Protein AF-A0AA36G119-F1 (afdb_monomer_lite)

Organism: NCBI:txid96644

Structure (mmCIF, N/CA/C/O backbone):
data_AF-A0AA36G119-F1
#
_entry.id   AF-A0AA36G119-F1
#
loop_
_atom_site.group_PDB
_atom_site.id
_atom_site.type_symbol
_atom_site.label_atom_id
_atom_site.label_alt_id
_atom_site.label_comp_id
_atom_site.label_asym_id
_atom_site.label_entity_id
_atom_site.label_seq_id
_atom_site.pdbx_PDB_ins_code
_atom_site.Cartn_x
_atom_site.Cartn_y
_atom_site.Cartn_z
_atom_site.occupancy
_atom_site.B_iso_or_equiv
_atom_site.auth_seq_id
_atom_site.auth_comp_id
_atom_site.auth_asym_id
_atom_site.auth_atom_id
_atom_site.pdbx_PDB_model_num
ATOM 1 N N . MET A 1 1 ? -17.074 -8.252 20.685 1.00 39.31 1 MET A N 1
ATOM 2 C CA . MET A 1 1 ? -18.291 -8.279 19.845 1.00 39.31 1 MET A CA 1
ATOM 3 C C . MET A 1 1 ? -18.016 -9.264 18.729 1.00 39.31 1 MET A C 1
ATOM 5 O O . MET A 1 1 ? -17.099 -9.023 17.955 1.00 39.31 1 MET A O 1
ATOM 9 N N . GLY A 1 2 ? -18.671 -10.425 18.775 1.00 39.69 2 GLY A N 1
ATOM 10 C CA . GLY A 1 2 ? -18.444 -11.517 17.830 1.00 39.69 2 GLY A CA 1
ATOM 11 C C . GLY A 1 2 ? -18.871 -11.128 16.420 1.00 39.69 2 GLY A C 1
ATOM 12 O O . GLY A 1 2 ? -19.727 -10.266 16.248 1.00 39.69 2 GLY A O 1
ATOM 13 N N . ILE A 1 3 ? -18.246 -11.750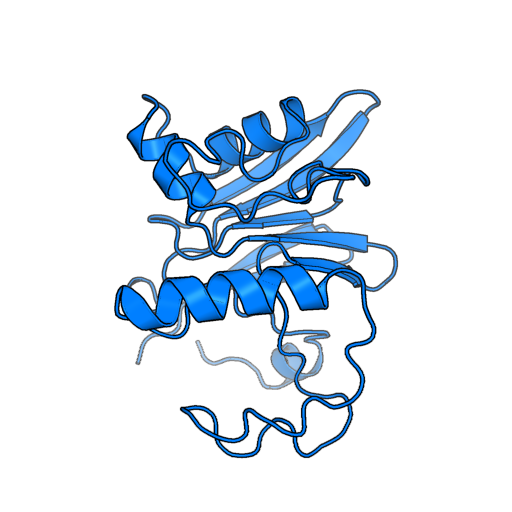 15.427 1.00 43.50 3 ILE A N 1
ATOM 14 C CA . ILE A 1 3 ? -18.667 -11.631 14.036 1.00 43.50 3 ILE A CA 1
ATOM 15 C C . ILE A 1 3 ? -20.086 -12.205 13.953 1.00 43.50 3 ILE A C 1
ATOM 17 O O . ILE A 1 3 ? -20.275 -13.389 14.240 1.00 43.50 3 ILE A O 1
ATOM 21 N N . GLU A 1 4 ? -21.088 -11.391 13.620 1.00 44.50 4 GLU A N 1
ATOM 22 C CA . GLU A 1 4 ? -22.392 -11.942 13.255 1.00 44.50 4 GLU A CA 1
ATOM 23 C C . GLU A 1 4 ? -22.207 -12.762 11.974 1.00 44.50 4 GLU A C 1
ATOM 25 O O . GLU A 1 4 ? -21.515 -12.348 11.043 1.00 44.50 4 GLU A O 1
ATOM 30 N N . ALA A 1 5 ? -22.791 -13.960 11.937 1.00 50.38 5 ALA A N 1
ATOM 31 C CA . ALA A 1 5 ? -22.627 -14.897 10.826 1.00 50.38 5 ALA A CA 1
ATOM 32 C C . ALA A 1 5 ? -23.049 -14.302 9.462 1.00 50.38 5 ALA A C 1
ATOM 34 O O . ALA A 1 5 ? -22.587 -14.772 8.421 1.00 50.38 5 ALA A O 1
ATOM 35 N N . ASP A 1 6 ? -23.874 -13.248 9.466 1.00 48.25 6 ASP A N 1
ATOM 36 C CA . ASP A 1 6 ? -24.351 -12.564 8.261 1.00 48.25 6 ASP A CA 1
ATOM 37 C C . ASP A 1 6 ? -23.239 -11.768 7.549 1.00 48.25 6 ASP A C 1
ATOM 39 O O . ASP A 1 6 ? -23.174 -11.789 6.319 1.00 48.25 6 ASP A O 1
ATOM 43 N N . ASP A 1 7 ? -22.298 -11.160 8.284 1.00 51.12 7 ASP A N 1
ATOM 44 C CA . ASP A 1 7 ? -21.198 -10.374 7.696 1.00 51.12 7 ASP A CA 1
ATOM 45 C C . ASP A 1 7 ? -20.171 -11.265 6.983 1.00 51.12 7 ASP A C 1
ATOM 47 O O . ASP A 1 7 ? -19.684 -10.929 5.901 1.00 51.12 7 ASP A O 1
ATOM 51 N N . VAL A 1 8 ? -19.875 -12.446 7.544 1.00 51.16 8 VAL A N 1
ATOM 52 C CA . VAL A 1 8 ? -18.951 -13.421 6.930 1.00 51.16 8 VAL A CA 1
ATOM 53 C C . VAL A 1 8 ? -19.519 -13.963 5.619 1.00 51.16 8 VAL A C 1
ATOM 55 O O . VAL A 1 8 ? -18.769 -14.191 4.671 1.00 51.16 8 VAL A O 1
ATOM 58 N N . SER A 1 9 ? -20.845 -14.117 5.538 1.00 48.53 9 SER A N 1
ATOM 59 C CA . SER A 1 9 ? -21.528 -14.654 4.355 1.00 48.53 9 SER A CA 1
ATOM 60 C C . SER A 1 9 ? -21.420 -13.756 3.112 1.00 48.53 9 SER A C 1
ATOM 62 O O . SER A 1 9 ? -21.625 -14.228 1.994 1.00 48.53 9 SER A O 1
ATOM 64 N N . ARG A 1 10 ? -21.058 -12.475 3.287 1.00 61.38 10 ARG A N 1
ATOM 65 C CA . ARG A 1 10 ? -20.951 -11.470 2.211 1.00 61.38 10 ARG A CA 1
ATOM 66 C C . ARG A 1 10 ? -19.511 -11.153 1.799 1.00 61.38 10 ARG A C 1
ATOM 68 O O . ARG A 1 10 ? -19.302 -10.319 0.916 1.00 61.38 10 ARG A O 1
ATOM 75 N N . ILE A 1 11 ? -18.511 -11.796 2.408 1.00 62.06 11 ILE A N 1
ATOM 76 C CA . ILE A 1 11 ? -17.104 -11.586 2.046 1.00 62.06 11 ILE A CA 1
ATOM 77 C C . ILE A 1 11 ? -16.828 -12.258 0.698 1.00 62.06 11 ILE A C 1
ATOM 79 O O . ILE A 1 11 ? -16.770 -13.479 0.589 1.00 62.06 11 ILE A O 1
ATOM 83 N N . ALA A 1 12 ? -16.614 -11.443 -0.337 1.00 63.38 12 ALA A N 1
ATOM 84 C CA . ALA A 1 12 ? -16.368 -11.932 -1.693 1.00 63.38 12 ALA A CA 1
ATOM 85 C C . ALA A 1 12 ? -14.980 -12.579 -1.871 1.00 63.38 12 ALA A C 1
ATOM 87 O O . ALA A 1 12 ? -14.811 -13.460 -2.715 1.00 63.38 12 ALA A O 1
ATOM 88 N N . ARG A 1 13 ? -13.965 -12.122 -1.121 1.00 72.75 13 ARG A N 1
ATOM 89 C CA . ARG A 1 13 ? -12.586 -12.627 -1.204 1.00 72.75 13 ARG A CA 1
ATOM 90 C C . ARG A 1 13 ? -11.786 -12.242 0.040 1.00 72.75 13 ARG A C 1
ATOM 92 O O . ARG A 1 13 ? -11.889 -11.113 0.508 1.00 72.75 13 ARG A O 1
ATOM 99 N N . VAL A 1 14 ? -10.950 -13.160 0.526 1.00 71.25 14 VAL A N 1
ATOM 100 C CA . VAL A 1 14 ? -9.961 -12.898 1.584 1.00 71.25 14 VAL A CA 1
ATOM 101 C C . VAL A 1 14 ? -8.582 -12.790 0.944 1.00 71.25 14 VAL A C 1
ATOM 103 O O . VAL A 1 14 ? -8.192 -13.663 0.170 1.00 71.25 14 VAL A O 1
ATOM 106 N N . LEU A 1 15 ? -7.849 -11.723 1.261 1.00 72.69 15 LEU A N 1
ATOM 107 C CA . LEU A 1 15 ? -6.490 -11.498 0.776 1.00 72.69 15 LEU A CA 1
ATOM 108 C C . LEU A 1 15 ? -5.527 -11.495 1.964 1.00 72.69 15 LEU A C 1
ATOM 110 O O . LEU A 1 15 ? -5.653 -10.677 2.873 1.00 72.69 15 LEU A O 1
ATOM 114 N N . ILE A 1 16 ? -4.569 -12.420 1.952 1.00 67.69 16 ILE A N 1
ATOM 115 C CA . ILE A 1 16 ? -3.520 -12.512 2.969 1.00 67.69 16 ILE A CA 1
ATOM 116 C C . ILE A 1 16 ? -2.271 -11.842 2.396 1.00 67.69 16 ILE A C 1
ATOM 118 O O . ILE A 1 16 ? -1.527 -12.445 1.629 1.00 67.69 16 ILE A O 1
ATOM 122 N N . ALA A 1 17 ? -2.074 -10.567 2.733 1.00 65.56 17 ALA A N 1
ATOM 123 C CA . ALA A 1 17 ? -0.910 -9.794 2.309 1.00 65.56 17 ALA A CA 1
ATOM 124 C C . ALA A 1 17 ? 0.192 -9.881 3.373 1.00 65.56 17 ALA A C 1
ATOM 126 O O . ALA A 1 17 ? 0.121 -9.223 4.414 1.00 65.56 17 ALA A O 1
ATOM 127 N N . GLY A 1 18 ? 1.210 -10.702 3.121 1.00 60.03 18 GLY A N 1
ATOM 128 C CA . GLY A 1 18 ? 2.373 -10.825 3.994 1.00 60.03 18 GLY A CA 1
ATOM 129 C C . GLY A 1 18 ? 3.174 -12.096 3.740 1.00 60.03 18 GLY A C 1
ATOM 130 O O . GLY A 1 18 ? 2.687 -13.066 3.164 1.00 60.03 18 GLY A O 1
ATOM 131 N N . GLU A 1 19 ? 4.420 -12.100 4.197 1.00 60.22 19 GLU A N 1
ATOM 132 C CA . GLU A 1 19 ? 5.251 -13.301 4.164 1.00 60.22 19 GLU A CA 1
ATOM 133 C C . GLU A 1 19 ? 4.708 -14.351 5.141 1.00 60.22 19 GLU A C 1
ATOM 135 O O . GLU A 1 19 ? 4.657 -14.126 6.351 1.00 60.22 19 GLU A O 1
ATOM 140 N N . SER A 1 20 ? 4.287 -15.501 4.607 1.00 47.38 20 SER A N 1
ATOM 141 C CA . SER A 1 20 ? 3.780 -16.627 5.409 1.00 47.38 20 SER A CA 1
ATOM 142 C C . SER A 1 20 ? 4.891 -17.549 5.924 1.00 47.38 20 SER A C 1
ATOM 144 O O . SER A 1 20 ? 4.645 -18.387 6.787 1.00 47.38 20 SER A O 1
ATOM 146 N N . ILE A 1 21 ? 6.119 -17.402 5.420 1.00 47.88 21 ILE A N 1
ATOM 147 C CA . ILE A 1 21 ? 7.267 -18.236 5.780 1.00 47.88 21 ILE A CA 1
ATOM 148 C C . ILE A 1 21 ? 8.418 -17.301 6.162 1.00 47.88 21 ILE A C 1
ATOM 150 O O . ILE A 1 21 ? 8.717 -16.361 5.435 1.00 47.88 21 ILE A O 1
ATOM 154 N N . ASN A 1 22 ? 9.054 -17.540 7.311 1.00 40.59 22 ASN A N 1
ATOM 155 C CA . ASN A 1 22 ? 10.324 -16.904 7.662 1.00 40.59 22 ASN A CA 1
ATOM 156 C C . ASN A 1 22 ? 11.422 -17.685 6.929 1.00 40.59 22 ASN A C 1
ATOM 158 O O . ASN A 1 22 ? 11.872 -18.730 7.400 1.00 40.59 22 ASN A O 1
ATOM 162 N N . VAL A 1 23 ? 11.706 -17.276 5.696 1.00 47.91 23 VAL A N 1
ATOM 163 C CA . VAL A 1 23 ? 12.524 -18.044 4.758 1.00 47.91 23 VAL A CA 1
ATOM 164 C C . VAL A 1 23 ? 14.008 -17.829 5.082 1.00 47.91 23 VAL A C 1
ATOM 166 O O . VAL A 1 23 ? 14.470 -16.699 5.179 1.00 47.91 23 VAL A O 1
ATOM 169 N N . SER A 1 24 ? 14.770 -18.909 5.277 1.00 44.75 24 SER A N 1
ATOM 170 C CA . SER A 1 24 ? 16.234 -18.837 5.372 1.00 44.75 24 SER A CA 1
ATOM 171 C C . SER A 1 24 ? 16.839 -18.426 4.020 1.00 44.75 24 SER A C 1
ATOM 173 O O . SER A 1 24 ? 16.311 -18.786 2.971 1.00 44.75 24 SER A O 1
ATOM 175 N N . ALA A 1 25 ? 17.970 -17.710 4.031 1.00 45.28 25 ALA A N 1
ATOM 176 C CA . ALA A 1 25 ? 18.558 -17.055 2.850 1.00 45.28 25 ALA A CA 1
ATOM 177 C C . ALA A 1 25 ? 18.687 -17.939 1.585 1.00 45.28 25 ALA A C 1
ATOM 179 O O . ALA A 1 25 ? 18.517 -17.448 0.477 1.00 45.28 25 ALA A O 1
ATOM 180 N N . GLN A 1 26 ? 18.923 -19.250 1.726 1.00 37.97 26 GLN A N 1
ATOM 181 C CA . GLN A 1 26 ? 19.018 -20.174 0.584 1.00 37.97 26 GLN A CA 1
ATOM 182 C C . GLN A 1 26 ? 17.674 -20.453 -0.102 1.00 37.97 26 GLN A C 1
ATOM 184 O O . GLN A 1 26 ? 17.635 -20.644 -1.310 1.00 37.97 26 GLN A O 1
ATOM 189 N N . ILE A 1 27 ? 16.565 -20.484 0.640 1.00 47.50 27 ILE A N 1
ATOM 190 C CA . ILE A 1 27 ? 15.230 -20.739 0.076 1.00 47.50 27 ILE A CA 1
ATOM 191 C C . ILE A 1 27 ? 14.678 -19.457 -0.576 1.00 47.50 27 ILE A C 1
ATOM 193 O O . ILE A 1 27 ? 13.845 -19.528 -1.480 1.00 47.50 27 ILE A O 1
ATOM 197 N N . GLN A 1 28 ? 15.185 -18.289 -0.175 1.00 47.59 28 GLN A N 1
ATOM 198 C CA . GLN A 1 28 ? 14.774 -16.989 -0.698 1.00 47.59 28 GLN A CA 1
ATOM 199 C C . GLN A 1 28 ? 15.131 -16.826 -2.181 1.00 47.59 28 GLN A C 1
ATOM 201 O O . GLN A 1 28 ? 14.284 -16.397 -2.954 1.00 47.59 28 GLN A O 1
ATOM 206 N N . GLU A 1 29 ? 16.312 -17.276 -2.613 1.00 43.75 29 GLU A N 1
ATOM 207 C CA . GLU A 1 29 ? 16.729 -17.221 -4.023 1.00 43.75 29 GLU A CA 1
ATOM 208 C C . GLU A 1 29 ? 15.831 -18.086 -4.933 1.00 43.75 29 GLU A C 1
ATOM 210 O O . GLU A 1 29 ? 15.369 -17.636 -5.987 1.00 43.75 29 GLU A O 1
ATOM 215 N N . PHE A 1 30 ? 15.493 -19.305 -4.489 1.00 46.41 30 PHE A N 1
ATOM 216 C CA . PHE A 1 30 ? 14.569 -20.192 -5.207 1.00 46.41 30 PHE A CA 1
ATOM 217 C C . PHE A 1 30 ? 13.131 -19.660 -5.208 1.00 46.41 30 PHE A C 1
ATOM 219 O O . PHE A 1 30 ? 12.449 -19.740 -6.231 1.00 46.41 30 PHE A O 1
ATOM 226 N N . SER A 1 31 ? 12.677 -19.095 -4.085 1.00 46.69 31 SER A N 1
ATOM 227 C CA . SER A 1 31 ? 11.343 -18.501 -3.958 1.00 46.69 31 SER A CA 1
ATOM 228 C C . SER A 1 31 ? 11.192 -17.263 -4.838 1.00 46.69 31 SER A C 1
ATOM 230 O O . SER A 1 31 ? 10.167 -17.117 -5.502 1.00 46.69 31 SER A O 1
ATOM 232 N N . SER A 1 32 ? 12.209 -16.400 -4.886 1.00 47.53 32 SER A N 1
ATOM 233 C CA . SER A 1 32 ? 12.235 -15.230 -5.761 1.00 47.53 32 SER A CA 1
ATOM 234 C C . SER A 1 32 ? 12.124 -15.672 -7.214 1.00 47.53 32 SER A C 1
ATOM 236 O O . SER A 1 32 ? 11.188 -15.273 -7.902 1.00 47.53 32 SER A O 1
ATOM 238 N N . LYS A 1 33 ? 12.982 -16.597 -7.667 1.00 45.34 33 LYS A N 1
ATOM 239 C CA . LYS A 1 33 ? 12.954 -17.108 -9.047 1.00 45.34 33 LYS A CA 1
ATOM 240 C C . LYS A 1 33 ? 11.605 -17.738 -9.428 1.00 45.34 33 LYS A C 1
ATOM 242 O O . LYS A 1 33 ? 11.106 -17.488 -10.523 1.00 45.34 33 LYS A O 1
ATOM 247 N N . ALA A 1 34 ? 10.993 -18.506 -8.525 1.00 44.88 34 ALA A N 1
ATOM 248 C CA . ALA A 1 34 ? 9.670 -19.092 -8.741 1.00 44.88 34 ALA A CA 1
ATOM 249 C C . ALA A 1 34 ? 8.551 -18.034 -8.797 1.00 44.88 34 ALA A C 1
ATOM 251 O O . ALA A 1 34 ? 7.646 -18.152 -9.620 1.00 44.88 34 ALA A O 1
ATOM 252 N N . ALA A 1 35 ? 8.623 -16.978 -7.979 1.00 48.72 35 ALA A N 1
ATOM 253 C CA . ALA A 1 35 ? 7.647 -15.889 -7.993 1.00 48.72 35 ALA A CA 1
ATOM 254 C C . ALA A 1 35 ? 7.686 -15.063 -9.294 1.00 48.72 35 ALA A C 1
ATOM 256 O O . ALA A 1 35 ? 6.641 -14.595 -9.737 1.00 48.72 35 ALA A O 1
ATOM 257 N N . TYR A 1 36 ? 8.850 -14.911 -9.938 1.00 45.84 36 TYR A N 1
ATOM 258 C CA . TYR A 1 36 ? 8.955 -14.179 -11.211 1.00 45.84 36 TYR A CA 1
ATOM 259 C C . TYR A 1 36 ? 8.451 -14.979 -12.416 1.00 45.84 36 TYR A C 1
ATOM 261 O O . TYR A 1 36 ? 7.787 -14.414 -13.283 1.00 45.84 36 TYR A O 1
ATOM 269 N N . LEU A 1 37 ? 8.722 -16.287 -12.469 1.00 43.03 37 LEU A N 1
ATOM 270 C CA . LEU A 1 37 ? 8.350 -17.136 -13.611 1.00 43.03 37 LEU A CA 1
ATOM 271 C C . LEU A 1 37 ? 6.829 -17.325 -13.756 1.00 43.03 37 LEU A C 1
ATOM 273 O O . LEU A 1 37 ? 6.324 -17.485 -14.861 1.00 43.03 37 LEU A O 1
ATOM 277 N N . VAL A 1 38 ? 6.080 -17.236 -12.656 1.00 44.09 38 VAL A N 1
ATOM 278 C CA . VAL A 1 38 ? 4.615 -17.402 -12.654 1.00 44.09 38 VAL A CA 1
ATOM 279 C C . VAL A 1 38 ? 3.878 -16.191 -13.249 1.00 44.09 38 VAL A C 1
ATOM 281 O O . VAL A 1 38 ? 2.703 -16.294 -13.592 1.00 44.09 38 VAL A O 1
ATOM 284 N N . ARG A 1 39 ? 4.539 -15.035 -13.411 1.00 42.78 39 ARG A N 1
ATOM 285 C CA . ARG A 1 39 ? 3.854 -13.796 -13.811 1.00 42.78 39 ARG A CA 1
ATOM 286 C C . ARG A 1 39 ? 3.463 -13.744 -15.295 1.00 42.78 39 ARG A C 1
ATOM 288 O O . ARG A 1 39 ? 2.610 -12.932 -15.635 1.00 42.78 39 ARG A O 1
ATOM 295 N N . HIS A 1 40 ? 4.039 -14.585 -16.163 1.00 37.28 40 HIS A N 1
ATOM 296 C CA . HIS A 1 40 ? 3.739 -14.544 -17.605 1.00 37.28 40 HIS A CA 1
ATOM 297 C C . HIS A 1 40 ? 3.762 -15.870 -18.378 1.00 37.28 40 HIS A C 1
ATOM 299 O O . HIS A 1 40 ? 3.322 -15.875 -19.526 1.00 37.28 40 HIS A O 1
ATOM 305 N N . GLU A 1 41 ? 4.180 -16.987 -17.787 1.00 28.48 41 GLU A N 1
ATOM 306 C CA . GLU A 1 41 ? 3.939 -18.303 -18.383 1.00 28.48 41 GLU A CA 1
ATOM 307 C C . GLU A 1 41 ? 2.833 -18.996 -17.586 1.00 28.48 41 GLU A C 1
ATOM 309 O O . GLU A 1 41 ? 2.913 -19.094 -16.359 1.00 28.48 41 GLU A O 1
ATOM 314 N N . GLU A 1 42 ? 1.803 -19.513 -18.268 1.00 35.50 42 GLU A N 1
ATOM 315 C CA . GLU A 1 42 ? 1.114 -20.700 -17.762 1.00 35.50 42 GLU A CA 1
ATOM 316 C C . GLU A 1 42 ? 2.199 -21.763 -17.610 1.00 35.50 42 GLU A C 1
ATOM 318 O O . GLU A 1 42 ? 2.512 -22.472 -18.563 1.00 35.50 42 GLU A O 1
ATOM 323 N N . ALA A 1 43 ? 2.847 -21.806 -16.445 1.00 29.34 43 ALA A N 1
ATOM 324 C CA . ALA A 1 43 ? 3.866 -22.790 -16.161 1.00 29.34 43 ALA A CA 1
ATOM 325 C C . ALA A 1 43 ? 3.188 -24.156 -16.318 1.00 29.34 43 ALA A C 1
ATOM 327 O O . ALA A 1 43 ? 2.304 -24.498 -15.517 1.00 29.34 43 ALA A O 1
ATOM 328 N N . PRO A 1 44 ? 3.546 -24.933 -17.355 1.00 30.95 44 PRO A N 1
ATOM 329 C CA . PRO A 1 44 ? 2.950 -26.226 -17.553 1.00 30.95 44 PRO A CA 1
ATOM 330 C C . PRO A 1 44 ? 3.434 -27.077 -16.385 1.00 30.95 44 PRO A C 1
ATOM 332 O O . PRO A 1 44 ? 4.620 -27.355 -16.234 1.00 30.95 44 PRO A O 1
ATOM 335 N N . ASN A 1 45 ? 2.482 -27.492 -15.554 1.00 31.31 45 ASN A N 1
ATOM 336 C CA . ASN A 1 45 ? 2.648 -28.476 -14.490 1.00 31.31 45 ASN A CA 1
ATOM 337 C C . ASN A 1 45 ? 3.387 -27.976 -13.235 1.00 31.31 45 ASN A C 1
ATOM 339 O O . ASN A 1 45 ? 4.540 -28.327 -12.981 1.00 31.31 45 ASN A O 1
ATOM 343 N N . VAL A 1 46 ? 2.652 -27.356 -12.305 1.00 35.97 46 VAL A N 1
ATOM 344 C CA . VAL A 1 46 ? 3.026 -27.366 -10.874 1.00 35.97 46 VAL A CA 1
ATOM 345 C C . VAL A 1 46 ? 2.681 -28.739 -10.268 1.00 35.97 46 VAL A C 1
ATOM 347 O O . VAL A 1 46 ? 1.874 -28.886 -9.354 1.00 35.97 46 VAL A O 1
ATOM 350 N N . GLY A 1 47 ? 3.287 -29.786 -10.831 1.00 31.25 47 GLY A N 1
ATOM 351 C CA . GLY A 1 47 ? 3.354 -31.132 -10.256 1.00 31.25 47 GLY A CA 1
ATOM 352 C C . GLY A 1 47 ? 4.534 -31.308 -9.293 1.00 31.25 47 GLY A C 1
ATOM 353 O O . GLY A 1 47 ? 4.660 -32.362 -8.677 1.00 31.25 47 GLY A O 1
ATOM 354 N N . CYS A 1 48 ? 5.388 -30.292 -9.131 1.00 26.02 48 CYS A N 1
ATOM 355 C CA . CYS A 1 48 ? 6.660 -30.395 -8.413 1.00 26.02 48 CYS A CA 1
ATOM 356 C C . CYS A 1 48 ? 6.851 -29.252 -7.399 1.00 26.02 48 CYS A C 1
ATOM 358 O O . CYS A 1 48 ? 7.765 -28.452 -7.514 1.00 26.02 48 CYS A O 1
ATOM 360 N N . ALA A 1 49 ? 5.943 -29.141 -6.428 1.00 30.31 49 ALA A N 1
ATOM 361 C CA . ALA A 1 49 ? 6.200 -28.546 -5.105 1.00 30.31 49 ALA A CA 1
ATOM 362 C C . ALA A 1 49 ? 5.020 -28.841 -4.160 1.00 30.31 49 ALA A C 1
ATOM 364 O O . ALA A 1 49 ? 4.511 -27.981 -3.445 1.00 30.31 49 ALA A O 1
ATOM 365 N N . LYS A 1 50 ? 4.545 -30.092 -4.161 1.00 30.12 50 LYS A N 1
ATOM 366 C CA . LYS A 1 50 ? 3.751 -30.614 -3.046 1.00 30.12 50 LYS A CA 1
ATOM 367 C C . LYS A 1 50 ? 4.724 -30.841 -1.892 1.00 30.12 50 LYS A C 1
ATOM 369 O O . LYS A 1 50 ? 5.426 -31.843 -1.937 1.00 30.12 50 LYS A O 1
ATOM 374 N N . THR A 1 51 ? 4.789 -29.904 -0.941 1.00 26.56 51 THR A N 1
ATOM 375 C CA . THR A 1 51 ? 5.372 -29.961 0.430 1.00 26.56 51 THR A CA 1
ATOM 376 C C . THR A 1 51 ? 6.015 -28.593 0.688 1.00 26.56 51 THR A C 1
ATOM 378 O O . THR A 1 51 ? 7.087 -28.301 0.178 1.00 26.56 51 THR A O 1
ATOM 381 N N . THR A 1 52 ? 5.380 -27.660 1.403 1.00 26.17 52 THR A N 1
ATOM 382 C CA . THR A 1 52 ? 5.451 -27.600 2.875 1.00 26.17 52 THR A CA 1
ATOM 383 C C . THR A 1 52 ? 4.521 -26.486 3.404 1.00 26.17 52 THR A C 1
ATOM 385 O O . THR A 1 52 ? 4.432 -25.424 2.800 1.00 26.17 52 THR A O 1
ATOM 388 N N . VAL A 1 53 ? 3.869 -26.759 4.546 1.00 25.75 53 VAL A N 1
ATOM 389 C CA . VAL A 1 53 ? 3.133 -25.903 5.522 1.00 25.75 53 VAL A CA 1
ATOM 390 C C . VAL A 1 53 ? 1.688 -25.417 5.323 1.00 25.75 53 VAL A C 1
ATOM 392 O O . VAL A 1 53 ? 1.117 -24.959 6.306 1.00 25.75 53 VAL A O 1
ATOM 395 N N . LEU A 1 54 ? 0.999 -25.658 4.206 1.00 24.50 54 LEU A N 1
ATOM 396 C CA . LEU A 1 54 ? -0.480 -25.670 4.224 1.00 24.50 54 LEU A CA 1
ATOM 397 C C . LEU A 1 54 ? -0.995 -26.944 3.546 1.00 24.50 54 LEU A C 1
ATOM 399 O O . LEU A 1 54 ? -1.061 -27.002 2.316 1.00 24.50 54 LEU A O 1
ATOM 403 N N . PRO A 1 55 ? -1.315 -28.005 4.311 1.00 28.39 55 PRO A N 1
ATOM 404 C CA . PRO A 1 55 ? -1.803 -29.234 3.722 1.00 28.39 55 PRO A CA 1
ATOM 405 C C . PRO A 1 55 ? -3.224 -28.988 3.188 1.00 28.39 55 PRO A C 1
ATOM 407 O O . PRO A 1 55 ? -4.094 -28.485 3.890 1.00 28.39 55 PRO A O 1
ATOM 410 N N . MET A 1 56 ? -3.462 -29.384 1.938 1.00 27.98 56 MET A N 1
ATOM 411 C CA . MET A 1 56 ? -4.784 -29.735 1.391 1.00 27.98 56 MET A CA 1
ATOM 412 C C . MET A 1 56 ? -5.767 -28.629 0.960 1.00 27.98 56 MET A C 1
ATOM 414 O O . MET A 1 56 ? -6.805 -28.973 0.404 1.00 27.98 56 MET A O 1
ATOM 418 N N . ALA A 1 57 ? -5.470 -27.332 1.075 1.00 32.16 57 ALA A N 1
ATOM 419 C CA . ALA A 1 57 ? -6.409 -26.295 0.601 1.00 32.16 57 ALA A CA 1
ATOM 420 C C . ALA A 1 57 ? -6.401 -26.063 -0.933 1.00 32.16 57 ALA A C 1
ATOM 422 O O . ALA A 1 57 ? -7.321 -25.451 -1.469 1.00 32.16 57 ALA A O 1
ATOM 423 N N . GLY A 1 58 ? -5.401 -26.587 -1.654 1.00 35.53 58 GLY A N 1
ATOM 424 C CA . GLY A 1 58 ? -5.305 -26.508 -3.122 1.00 35.53 58 GLY A CA 1
ATOM 425 C C . GLY A 1 58 ? -5.962 -27.667 -3.886 1.00 35.53 58 GLY A C 1
ATOM 426 O O . GLY A 1 58 ? -5.829 -27.738 -5.102 1.00 35.53 58 GLY A O 1
ATOM 427 N N . LEU A 1 59 ? -6.628 -28.601 -3.196 1.00 35.91 59 LEU A N 1
ATOM 428 C CA . LEU A 1 59 ? -7.253 -29.782 -3.816 1.00 35.91 59 LEU A CA 1
ATOM 429 C C . LEU A 1 59 ? -8.711 -29.563 -4.250 1.00 35.91 59 LEU A C 1
ATOM 431 O O . LEU A 1 59 ? -9.238 -30.386 -4.993 1.00 35.91 59 LEU A O 1
ATOM 435 N N . ASN A 1 60 ? -9.332 -28.443 -3.864 1.00 33.75 60 ASN A N 1
ATOM 436 C CA . ASN A 1 60 ? -10.658 -28.052 -4.343 1.00 33.75 60 ASN A CA 1
ATOM 437 C C . ASN A 1 60 ? -10.529 -26.871 -5.315 1.00 33.75 60 ASN A C 1
ATOM 439 O O . ASN A 1 60 ? -10.185 -25.754 -4.929 1.00 33.75 60 ASN A O 1
ATOM 443 N N . GLY A 1 61 ? -10.770 -27.154 -6.597 1.00 38.84 61 GLY A N 1
ATOM 444 C CA . GLY A 1 61 ? -10.589 -26.237 -7.719 1.00 38.84 61 GLY A CA 1
ATOM 445 C C . GLY A 1 61 ? -11.361 -24.924 -7.579 1.00 38.84 61 GLY A C 1
ATOM 446 O O . GLY A 1 61 ? -12.566 -24.881 -7.813 1.00 38.84 61 GLY A O 1
ATOM 447 N N . GLY A 1 62 ? -10.636 -23.851 -7.247 1.00 54.28 62 GLY A N 1
ATOM 448 C CA . GLY A 1 62 ? -11.101 -22.462 -7.338 1.00 54.28 62 GLY A CA 1
ATOM 449 C C . GLY A 1 62 ? -11.168 -21.675 -6.023 1.00 54.28 62 GLY A C 1
ATOM 450 O O . GLY A 1 62 ? -11.412 -20.472 -6.073 1.00 54.28 62 GLY A O 1
ATOM 451 N N . THR A 1 63 ? -10.948 -22.294 -4.856 1.00 61.12 63 THR A N 1
ATOM 452 C CA . THR A 1 63 ? -11.115 -21.610 -3.551 1.00 61.12 63 THR A CA 1
ATOM 453 C C . THR A 1 63 ? -9.844 -20.982 -2.979 1.00 61.12 63 THR A C 1
ATOM 455 O O . THR A 1 63 ? -9.938 -20.018 -2.223 1.00 61.12 63 THR A O 1
ATOM 458 N N . LEU A 1 64 ? -8.661 -21.499 -3.323 1.00 64.12 64 LEU A N 1
ATOM 459 C CA . LEU A 1 64 ? -7.373 -20.976 -2.863 1.00 64.12 64 LEU A CA 1
ATOM 460 C C . LEU A 1 64 ? -6.482 -20.657 -4.061 1.00 64.12 64 LEU A C 1
ATOM 462 O O . LEU A 1 64 ? -6.138 -21.551 -4.829 1.00 64.12 64 LEU A O 1
ATOM 466 N N . ASN A 1 65 ? -6.055 -19.399 -4.158 1.00 66.75 65 ASN A N 1
ATOM 467 C CA . ASN A 1 65 ? -5.073 -18.959 -5.141 1.00 66.75 65 ASN A CA 1
ATOM 468 C C . ASN A 1 65 ? -3.764 -18.633 -4.424 1.00 66.75 65 ASN A C 1
ATOM 470 O O . ASN A 1 65 ? -3.725 -17.740 -3.578 1.00 66.75 65 ASN A O 1
ATOM 474 N N . LEU A 1 66 ? -2.704 -19.365 -4.763 1.00 71.00 66 LEU A N 1
ATOM 475 C CA . LEU A 1 66 ? -1.341 -19.045 -4.350 1.00 71.00 66 LEU A CA 1
ATOM 476 C C . LEU A 1 66 ? -0.752 -18.103 -5.398 1.00 71.00 66 LEU A C 1
ATOM 478 O O . LEU A 1 66 ? -0.634 -18.477 -6.563 1.00 71.00 66 LEU A O 1
ATOM 482 N N . THR A 1 67 ? -0.445 -16.874 -4.998 1.00 67.81 67 THR A N 1
ATOM 483 C CA . THR A 1 67 ? -0.098 -15.785 -5.919 1.00 67.81 67 THR A CA 1
ATOM 484 C C . THR A 1 67 ? 1.300 -15.246 -5.645 1.00 67.81 67 THR A C 1
ATOM 486 O O . THR A 1 67 ? 1.870 -15.463 -4.576 1.00 67.81 67 THR A O 1
ATOM 489 N N . THR A 1 68 ? 1.855 -14.534 -6.622 1.00 68.19 68 THR A N 1
ATOM 490 C CA . THR A 1 68 ? 3.183 -13.910 -6.551 1.00 68.19 68 THR A CA 1
ATOM 491 C C . THR A 1 68 ? 3.155 -12.616 -5.730 1.00 68.19 68 THR A C 1
ATOM 493 O O . THR A 1 68 ? 2.089 -12.127 -5.374 1.00 68.19 68 THR A O 1
ATOM 496 N N . ASN A 1 69 ? 4.321 -12.037 -5.436 1.00 70.12 69 ASN A N 1
ATOM 497 C CA . ASN A 1 69 ? 4.450 -10.687 -4.881 1.00 70.12 69 ASN A CA 1
ATOM 498 C C . ASN A 1 69 ? 5.379 -9.877 -5.801 1.00 70.12 69 ASN A C 1
ATOM 500 O O . ASN A 1 69 ? 6.512 -10.316 -5.999 1.00 70.12 69 ASN A O 1
ATOM 504 N N . PRO A 1 70 ? 4.956 -8.725 -6.347 1.00 77.31 70 PRO A N 1
ATOM 505 C CA . PRO A 1 70 ? 3.624 -8.114 -6.240 1.00 77.31 70 PRO A CA 1
ATOM 506 C C . PRO A 1 70 ? 2.513 -8.950 -6.906 1.00 77.31 70 PRO A C 1
ATOM 508 O O . PRO A 1 70 ? 2.787 -9.776 -7.782 1.00 77.31 70 PRO A O 1
ATOM 511 N N . TYR A 1 71 ? 1.262 -8.742 -6.477 1.00 81.25 71 TYR A N 1
ATOM 512 C CA . TYR A 1 71 ? 0.077 -9.377 -7.063 1.00 81.25 71 TYR A CA 1
ATOM 513 C C . TYR A 1 71 ? -0.911 -8.341 -7.589 1.00 81.25 71 TYR A C 1
ATOM 515 O O . TYR A 1 71 ? -1.410 -7.505 -6.835 1.00 81.25 71 TYR A O 1
ATOM 523 N N . GLU A 1 72 ? -1.243 -8.442 -8.869 1.00 82.62 72 GLU A N 1
ATOM 524 C CA . GLU A 1 72 ? -2.230 -7.592 -9.529 1.00 82.62 72 GLU A CA 1
ATOM 525 C C . GLU A 1 72 ? -3.422 -8.434 -9.969 1.00 82.62 72 GLU A C 1
ATOM 527 O O . GLU A 1 72 ? -3.260 -9.500 -10.566 1.00 82.62 72 GLU A O 1
ATOM 532 N N . PHE A 1 73 ? -4.632 -7.973 -9.666 1.00 82.88 73 PHE A N 1
ATOM 533 C CA . PHE A 1 73 ? -5.851 -8.667 -10.073 1.00 82.88 73 PHE A CA 1
ATOM 534 C C . PHE A 1 73 ? -7.036 -7.713 -10.163 1.00 82.88 73 PHE A C 1
ATOM 536 O O . PHE A 1 73 ? -7.097 -6.701 -9.469 1.00 82.88 73 PHE A O 1
ATOM 543 N N . THR A 1 74 ? -8.027 -8.088 -10.965 1.00 83.12 74 THR A N 1
ATOM 544 C CA . THR A 1 74 ? -9.295 -7.365 -11.068 1.00 83.12 74 THR A CA 1
ATOM 545 C C . THR A 1 74 ? -10.395 -8.148 -10.352 1.00 83.12 74 THR A C 1
ATOM 547 O O . THR A 1 74 ? -10.537 -9.360 -10.537 1.00 83.12 74 THR A O 1
ATOM 550 N N . LEU A 1 75 ? -11.197 -7.470 -9.532 1.00 82.69 75 LEU A N 1
ATOM 551 C CA . LEU A 1 75 ? -12.363 -8.043 -8.858 1.00 82.69 75 LEU A CA 1
ATOM 552 C C . LEU A 1 75 ? -13.565 -7.118 -9.050 1.00 82.69 75 LEU A C 1
ATOM 554 O O . LEU A 1 75 ? -13.540 -5.974 -8.615 1.00 82.69 75 LEU A O 1
ATOM 558 N N . GLY A 1 76 ? -14.619 -7.601 -9.713 1.00 81.12 76 GLY A N 1
ATOM 559 C CA . GLY A 1 76 ? -15.829 -6.800 -9.941 1.00 81.12 76 GLY A CA 1
ATOM 560 C C . GLY A 1 76 ? -15.584 -5.511 -10.740 1.00 81.12 76 GLY A C 1
ATOM 561 O O . GLY A 1 76 ? -16.258 -4.517 -10.503 1.00 81.12 76 GLY A O 1
ATOM 562 N N . GLY A 1 77 ? -14.598 -5.510 -11.646 1.00 83.00 77 GLY A N 1
ATOM 563 C CA . GLY A 1 77 ? -14.196 -4.325 -12.416 1.00 83.00 77 GLY A CA 1
ATOM 564 C C . GLY A 1 77 ? -13.275 -3.353 -11.668 1.00 83.00 77 GLY A C 1
ATOM 565 O O . GLY A 1 77 ? -12.949 -2.302 -12.207 1.00 83.00 77 GLY A O 1
ATOM 566 N N . ILE A 1 78 ? -12.847 -3.697 -10.450 1.00 86.62 78 ILE A N 1
ATOM 567 C CA . ILE A 1 78 ? -11.918 -2.909 -9.639 1.00 86.62 78 ILE A CA 1
ATOM 568 C C . ILE A 1 78 ? -10.540 -3.556 -9.711 1.00 86.62 78 ILE A C 1
ATOM 570 O O . ILE A 1 78 ? -10.387 -4.732 -9.382 1.00 86.62 78 ILE A O 1
ATOM 574 N N . ASP A 1 79 ? -9.547 -2.777 -10.119 1.00 90.38 79 ASP A N 1
ATOM 575 C CA . ASP A 1 79 ? -8.151 -3.214 -10.186 1.00 90.38 79 ASP A CA 1
ATOM 576 C C . ASP A 1 79 ? -7.443 -3.036 -8.840 1.00 90.38 79 ASP A C 1
ATOM 578 O O . ASP A 1 79 ? -7.432 -1.943 -8.263 1.00 90.38 79 ASP A O 1
ATOM 582 N N . PHE A 1 80 ? -6.825 -4.116 -8.374 1.00 88.94 80 PHE A N 1
ATOM 583 C CA . PHE A 1 80 ? -6.064 -4.198 -7.136 1.00 88.94 80 PHE A CA 1
ATOM 584 C C . PHE A 1 80 ? -4.583 -4.417 -7.424 1.00 88.94 80 PHE A C 1
ATOM 586 O O . PHE A 1 80 ? -4.227 -5.224 -8.281 1.00 88.94 80 PHE A O 1
ATOM 593 N N . CYS A 1 81 ? -3.736 -3.770 -6.628 1.00 89.81 81 CYS A N 1
ATOM 594 C CA . CYS A 1 81 ? -2.314 -4.078 -6.514 1.00 89.81 81 CYS A CA 1
ATOM 595 C C . CYS A 1 81 ? -1.995 -4.397 -5.049 1.00 89.81 81 CYS A C 1
ATOM 597 O O . CYS A 1 81 ? -2.188 -3.561 -4.166 1.00 89.81 81 CYS A O 1
ATOM 599 N N . ALA A 1 82 ? -1.554 -5.619 -4.770 1.00 87.88 82 ALA A N 1
ATOM 600 C CA . ALA A 1 82 ? -1.261 -6.096 -3.426 1.00 87.88 82 ALA A CA 1
ATOM 601 C C . ALA A 1 82 ? 0.228 -6.416 -3.269 1.00 87.88 82 ALA A C 1
ATOM 603 O O . ALA A 1 82 ? 0.817 -7.148 -4.067 1.00 87.88 82 ALA A O 1
ATOM 604 N N . LEU A 1 83 ? 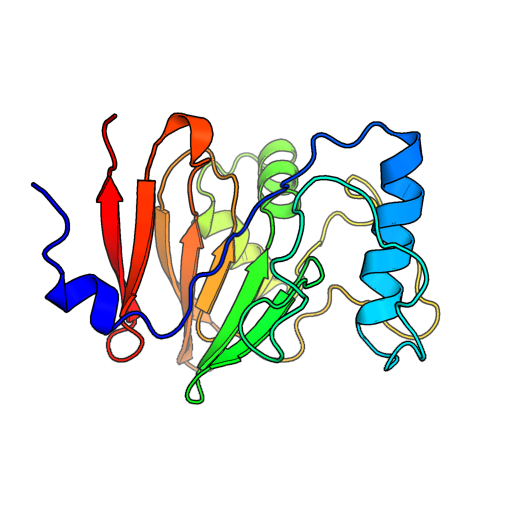0.814 -5.879 -2.202 1.00 85.62 83 LEU A N 1
ATOM 605 C CA . LEU A 1 83 ? 2.227 -5.985 -1.860 1.00 85.62 83 LEU A CA 1
ATOM 606 C C . LEU A 1 83 ? 2.384 -6.647 -0.493 1.00 85.62 83 LEU A C 1
ATOM 608 O O . LEU A 1 83 ? 1.659 -6.323 0.450 1.00 85.62 83 LEU A O 1
ATOM 612 N N . SER A 1 84 ? 3.408 -7.485 -0.329 1.00 81.94 84 SER A N 1
ATOM 613 C CA . SER A 1 84 ? 3.737 -8.069 0.984 1.00 81.94 84 SER A CA 1
ATOM 614 C C . SER A 1 84 ? 4.299 -7.052 1.990 1.00 81.94 84 SER A C 1
ATOM 616 O O . SER A 1 84 ? 4.375 -7.355 3.178 1.00 81.94 84 SER A O 1
ATOM 618 N N . GLY A 1 85 ? 4.684 -5.851 1.534 1.00 84.06 85 GLY A N 1
ATOM 619 C CA . GLY A 1 85 ? 5.114 -4.733 2.385 1.00 84.06 85 GLY A CA 1
ATOM 620 C C . GLY A 1 85 ? 6.620 -4.548 2.567 1.00 84.06 85 GLY A C 1
ATOM 621 O O . GLY A 1 85 ? 7.029 -3.574 3.204 1.00 84.06 85 GLY A O 1
ATOM 622 N N . GLN A 1 86 ? 7.446 -5.436 2.006 1.00 84.00 86 GLN A N 1
ATOM 623 C CA . GLN A 1 86 ? 8.910 -5.331 2.061 1.00 84.00 86 GLN A CA 1
ATOM 624 C C . GLN A 1 86 ? 9.402 -4.041 1.411 1.00 84.00 86 GLN A C 1
ATOM 626 O O . GLN A 1 86 ? 10.120 -3.287 2.057 1.00 84.00 86 GLN A O 1
ATOM 631 N N . THR A 1 87 ? 8.922 -3.722 0.205 1.00 86.06 87 THR A N 1
ATOM 632 C CA . THR A 1 87 ? 9.313 -2.488 -0.484 1.00 86.06 87 THR A CA 1
ATOM 633 C C . THR A 1 87 ? 8.979 -1.239 0.324 1.00 86.06 87 THR A C 1
ATOM 635 O O . THR A 1 87 ? 9.805 -0.346 0.465 1.00 86.06 87 THR A O 1
ATOM 638 N N . VAL A 1 88 ? 7.776 -1.176 0.903 1.00 89.44 88 VAL A N 1
ATOM 639 C CA . VAL A 1 88 ? 7.354 -0.024 1.717 1.00 89.44 88 VAL A CA 1
ATOM 640 C C . VAL A 1 88 ? 8.210 0.088 2.982 1.00 89.44 88 VAL A C 1
ATOM 642 O O . VAL A 1 88 ? 8.560 1.187 3.408 1.00 89.44 88 VAL A O 1
ATOM 645 N N . SER A 1 89 ? 8.588 -1.045 3.575 1.00 89.00 89 SER A N 1
ATOM 646 C CA . SER A 1 89 ? 9.460 -1.082 4.754 1.00 89.00 89 SER A CA 1
ATOM 647 C C . SER A 1 89 ? 10.894 -0.664 4.422 1.00 89.00 89 SER A C 1
ATOM 649 O O . SER A 1 89 ? 11.528 0.031 5.214 1.00 89.00 89 SER A O 1
ATOM 651 N N . ASP A 1 90 ? 11.392 -1.044 3.249 1.00 88.69 90 ASP A N 1
ATOM 652 C CA . ASP A 1 90 ? 12.720 -0.665 2.779 1.00 88.69 90 ASP A CA 1
ATOM 653 C C . ASP A 1 90 ? 12.786 0.823 2.393 1.00 88.69 90 ASP A C 1
ATOM 655 O O . ASP A 1 90 ? 13.655 1.546 2.877 1.00 88.69 90 ASP A O 1
ATOM 659 N N . LEU A 1 91 ? 11.788 1.338 1.669 1.00 90.25 91 LEU A N 1
ATOM 660 C CA . LEU A 1 91 ? 11.651 2.774 1.395 1.00 90.25 91 LEU A CA 1
ATOM 661 C C . LEU A 1 91 ? 11.589 3.614 2.674 1.00 90.25 91 LEU A C 1
ATOM 663 O O . LEU A 1 91 ? 12.180 4.691 2.750 1.00 90.25 91 LEU A O 1
ATOM 667 N N . ARG A 1 92 ? 10.903 3.118 3.707 1.00 92.31 92 ARG A N 1
ATOM 668 C CA . ARG A 1 92 ? 10.872 3.759 5.028 1.00 92.31 92 ARG A CA 1
ATOM 669 C C . ARG A 1 92 ? 12.252 3.799 5.677 1.00 92.31 92 ARG A C 1
ATOM 671 O O . ARG A 1 92 ? 12.573 4.770 6.346 1.00 92.31 92 ARG A O 1
ATOM 678 N N . ARG A 1 93 ? 13.064 2.753 5.510 1.00 89.50 93 ARG A N 1
ATOM 679 C CA . ARG A 1 93 ? 14.433 2.695 6.047 1.00 89.50 93 ARG A CA 1
ATOM 680 C C . ARG A 1 93 ? 15.366 3.679 5.338 1.00 89.50 93 ARG A C 1
ATOM 682 O O . ARG A 1 93 ? 16.284 4.194 5.968 1.00 89.50 93 ARG A O 1
ATOM 689 N N . LEU A 1 94 ? 15.130 3.929 4.051 1.00 90.38 94 LEU A N 1
ATOM 690 C CA . LEU A 1 94 ? 15.945 4.809 3.207 1.00 90.38 94 LEU A CA 1
ATOM 691 C C . LEU A 1 94 ? 15.446 6.262 3.155 1.00 90.38 94 LEU A C 1
ATOM 693 O O . LEU A 1 94 ? 16.074 7.104 2.516 1.00 90.38 94 LEU A O 1
ATOM 697 N N . SER A 1 95 ? 14.330 6.580 3.811 1.00 90.50 95 SER A N 1
ATOM 698 C CA . SER A 1 95 ? 13.738 7.918 3.806 1.00 90.50 95 SER A CA 1
ATOM 699 C C . SER A 1 95 ? 13.370 8.381 5.215 1.00 90.50 95 SER A C 1
ATOM 701 O O . SER A 1 95 ? 13.279 7.599 6.154 1.00 90.50 95 SER A O 1
ATOM 703 N N . ASN A 1 96 ? 13.102 9.678 5.369 1.00 92.06 96 ASN A N 1
ATOM 704 C CA . ASN A 1 96 ? 12.595 10.233 6.629 1.00 92.06 96 ASN A CA 1
ATOM 705 C C . ASN A 1 96 ? 11.062 10.109 6.763 1.00 92.06 96 ASN A C 1
ATOM 707 O O . ASN A 1 96 ? 10.475 10.656 7.699 1.00 92.06 96 ASN A O 1
ATOM 711 N N . ILE A 1 97 ? 10.397 9.409 5.838 1.00 92.56 97 ILE A N 1
ATOM 712 C CA . ILE A 1 97 ? 8.937 9.312 5.768 1.00 92.56 97 ILE A CA 1
ATOM 713 C C . ILE A 1 97 ? 8.457 8.146 6.631 1.00 92.56 97 ILE A C 1
ATOM 715 O O . ILE A 1 97 ? 8.846 6.998 6.436 1.00 92.56 97 ILE A O 1
ATOM 719 N N . GLN A 1 98 ? 7.572 8.440 7.586 1.00 91.81 98 GLN A N 1
ATOM 720 C CA . GLN A 1 98 ? 7.062 7.449 8.539 1.00 91.81 98 GLN A CA 1
ATOM 721 C C . GLN A 1 98 ? 5.681 6.893 8.177 1.00 91.81 98 GLN A C 1
ATOM 723 O O . GLN A 1 98 ? 5.286 5.867 8.727 1.00 91.81 98 GLN A O 1
ATOM 728 N N . SER A 1 99 ? 4.923 7.534 7.289 1.00 94.38 99 SER A N 1
ATOM 729 C CA . SER A 1 99 ? 3.622 7.006 6.867 1.00 94.38 99 SER A CA 1
ATOM 730 C C . SER A 1 99 ? 3.805 5.974 5.758 1.00 94.38 99 SER A C 1
ATOM 732 O O . SER A 1 99 ? 4.505 6.220 4.776 1.00 94.38 99 SER A O 1
ATOM 734 N N . ALA A 1 100 ? 3.158 4.815 5.911 1.00 94.06 100 ALA A N 1
ATOM 735 C CA . ALA A 1 100 ? 3.144 3.795 4.863 1.00 94.06 100 ALA A CA 1
ATOM 736 C C . ALA A 1 100 ? 2.362 4.293 3.641 1.00 94.06 100 ALA A C 1
ATOM 738 O O . ALA A 1 100 ? 2.796 4.083 2.511 1.00 94.06 100 ALA A O 1
ATOM 739 N N . CYS A 1 101 ? 1.249 4.998 3.870 1.00 95.00 101 CYS A N 1
ATOM 740 C CA . CYS A 1 101 ? 0.462 5.591 2.794 1.00 95.00 101 CYS A CA 1
ATOM 741 C C . CYS A 1 101 ? 1.266 6.614 1.992 1.00 95.00 101 CYS A C 1
ATOM 743 O O . CYS A 1 101 ? 1.283 6.517 0.774 1.00 95.00 101 CYS A O 1
ATOM 745 N N . GLN A 1 102 ? 2.017 7.512 2.636 1.00 94.81 102 GLN A N 1
ATOM 746 C CA . GLN A 1 102 ? 2.846 8.487 1.908 1.00 94.81 102 GLN A CA 1
ATOM 747 C C . GLN A 1 102 ? 3.911 7.823 1.023 1.00 94.81 102 GLN A C 1
ATOM 749 O O . GLN A 1 102 ? 4.161 8.266 -0.094 1.00 94.81 102 GLN A O 1
ATOM 754 N N . LEU A 1 103 ? 4.525 6.731 1.485 1.00 94.88 103 LEU A N 1
ATOM 755 C CA . LEU A 1 103 ? 5.471 5.966 0.665 1.00 94.88 103 LEU A CA 1
ATOM 756 C C . LEU A 1 103 ? 4.777 5.307 -0.531 1.00 94.88 103 LEU A C 1
ATOM 758 O O . LEU A 1 103 ? 5.293 5.341 -1.643 1.00 94.88 103 LEU A O 1
ATOM 762 N N . MET A 1 104 ? 3.584 4.758 -0.315 1.00 94.00 104 MET A N 1
ATOM 763 C CA . MET A 1 104 ? 2.748 4.205 -1.378 1.00 94.00 104 MET A CA 1
ATOM 764 C C . MET A 1 104 ? 2.308 5.268 -2.402 1.00 94.00 104 MET A C 1
ATOM 766 O O . MET A 1 104 ? 2.267 4.983 -3.597 1.00 94.00 104 MET A O 1
ATOM 770 N N . GLU A 1 105 ? 2.040 6.503 -1.974 1.00 94.12 105 GLU A N 1
ATOM 771 C CA . GLU A 1 105 ? 1.760 7.633 -2.876 1.00 94.12 105 GLU A CA 1
ATOM 772 C C . GLU A 1 105 ? 2.956 7.949 -3.778 1.00 94.12 105 GLU A C 1
ATOM 774 O O . GLU A 1 105 ? 2.791 8.174 -4.981 1.00 94.12 105 GLU A O 1
ATOM 779 N N . LEU A 1 106 ? 4.171 7.921 -3.223 1.00 93.56 106 LEU A N 1
ATOM 780 C CA . LEU A 1 106 ? 5.392 8.095 -4.007 1.00 93.56 106 LEU A CA 1
ATOM 781 C C . LEU A 1 106 ? 5.574 6.962 -5.017 1.00 93.56 106 LEU A C 1
ATOM 783 O O . LEU A 1 106 ? 5.863 7.235 -6.177 1.00 93.56 106 LEU A O 1
ATOM 787 N N . MET A 1 107 ? 5.319 5.712 -4.622 1.00 92.25 107 MET A N 1
ATOM 788 C CA . MET A 1 107 ? 5.370 4.560 -5.533 1.00 92.25 107 MET A CA 1
ATOM 789 C C . MET A 1 107 ? 4.401 4.712 -6.714 1.00 92.25 107 MET A C 1
ATOM 791 O O . MET A 1 107 ? 4.776 4.446 -7.856 1.00 92.25 107 MET A O 1
ATOM 795 N N . LEU A 1 108 ? 3.179 5.201 -6.468 1.00 92.25 108 LEU A N 1
ATOM 796 C CA . LEU A 1 108 ? 2.222 5.522 -7.535 1.00 92.25 108 LEU A CA 1
ATOM 797 C C . LEU A 1 108 ? 2.690 6.690 -8.408 1.00 92.25 108 LEU A C 1
ATOM 799 O O . LEU A 1 108 ? 2.501 6.658 -9.623 1.00 92.25 108 LEU A O 1
ATOM 803 N N . THR A 1 109 ? 3.307 7.706 -7.805 1.00 91.19 109 THR A N 1
ATOM 804 C CA . THR A 1 109 ? 3.853 8.869 -8.524 1.00 91.19 109 THR A CA 1
ATOM 805 C C . THR A 1 109 ? 5.000 8.461 -9.448 1.00 91.19 109 THR A C 1
ATOM 807 O O . THR A 1 109 ? 5.075 8.925 -10.583 1.00 91.19 109 THR A O 1
ATOM 810 N N . TRP A 1 110 ? 5.864 7.557 -8.989 1.00 91.62 110 TRP A N 1
ATOM 811 C CA . TRP A 1 110 ? 6.955 6.981 -9.777 1.00 91.62 110 TRP A CA 1
ATOM 812 C C . TRP A 1 110 ? 6.495 5.891 -10.746 1.00 91.62 110 TRP A C 1
ATOM 814 O O . TRP A 1 110 ? 7.292 5.445 -11.564 1.00 91.62 110 TRP A O 1
ATOM 824 N N . GLN A 1 111 ? 5.233 5.460 -10.653 1.00 90.19 111 GLN A N 1
ATOM 825 C CA . GLN A 1 111 ? 4.685 4.321 -11.395 1.00 90.19 111 GLN A CA 1
ATOM 826 C C . GLN A 1 111 ? 5.541 3.054 -11.233 1.00 90.19 111 GLN A C 1
ATOM 828 O O . GLN A 1 111 ? 5.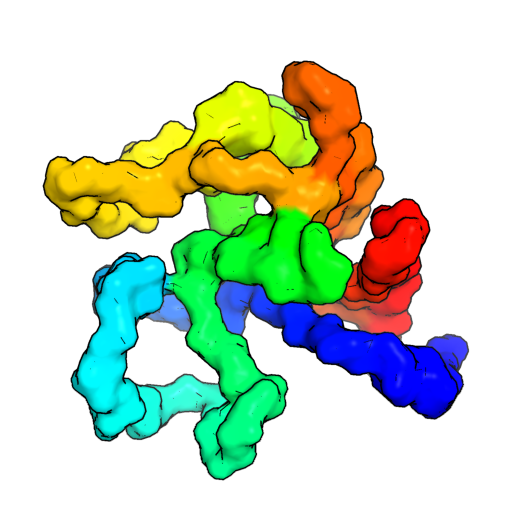710 2.278 -12.174 1.00 90.19 111 GLN A O 1
ATOM 833 N N . HIS A 1 112 ? 6.085 2.845 -10.029 1.00 89.19 112 HIS A N 1
ATOM 834 C CA . HIS A 1 112 ? 7.046 1.782 -9.765 1.00 89.19 112 HIS A CA 1
ATOM 835 C C . HIS A 1 112 ? 6.844 1.146 -8.386 1.00 89.19 112 HIS A C 1
ATOM 837 O O . HIS A 1 112 ? 6.884 1.812 -7.348 1.00 89.19 112 HIS A O 1
ATOM 843 N N . VAL A 1 113 ? 6.658 -0.173 -8.375 1.00 84.25 113 VAL A N 1
ATOM 844 C CA . VAL A 1 113 ? 6.316 -0.963 -7.183 1.00 84.25 113 VAL A CA 1
ATOM 845 C C . VAL A 1 113 ? 7.537 -1.307 -6.325 1.00 84.25 113 VAL A C 1
ATOM 847 O O . VAL A 1 113 ? 7.395 -1.584 -5.137 1.00 84.25 113 VAL A O 1
ATOM 850 N N . ALA A 1 114 ? 8.742 -1.296 -6.898 1.00 82.62 114 ALA A N 1
ATOM 851 C CA . ALA A 1 114 ? 9.984 -1.572 -6.172 1.00 82.62 114 ALA A CA 1
ATOM 852 C C . ALA A 1 114 ? 11.139 -0.647 -6.584 1.00 82.62 114 ALA A C 1
ATOM 854 O O . ALA A 1 114 ? 12.107 -1.106 -7.170 1.00 82.62 114 ALA A O 1
ATOM 855 N N . PRO A 1 115 ? 11.041 0.674 -6.345 1.00 82.25 115 PRO A N 1
ATOM 856 C CA . PRO A 1 115 ? 11.981 1.666 -6.893 1.00 82.25 115 PRO A CA 1
ATOM 857 C C . PRO A 1 115 ? 13.423 1.517 -6.386 1.00 82.25 115 PRO A C 1
ATOM 859 O O . PRO A 1 115 ? 14.331 2.114 -6.945 1.00 82.25 115 PRO A O 1
ATOM 862 N N . THR A 1 116 ? 13.627 0.752 -5.314 1.00 77.88 116 THR A N 1
ATOM 863 C CA . THR A 1 116 ? 14.937 0.487 -4.714 1.00 77.88 116 THR A CA 1
ATOM 864 C C . THR A 1 116 ? 15.524 -0.861 -5.146 1.00 77.88 116 THR A C 1
ATOM 866 O O . THR A 1 116 ? 16.593 -1.254 -4.685 1.00 77.88 116 THR A O 1
ATOM 869 N N . CYS A 1 117 ? 14.836 -1.583 -6.035 1.00 72.38 117 CYS A N 1
ATOM 870 C CA . CYS A 1 117 ? 15.370 -2.764 -6.696 1.00 72.38 117 CYS A CA 1
ATOM 871 C C . CYS A 1 117 ? 16.315 -2.340 -7.837 1.00 72.38 117 CYS A C 1
ATOM 873 O O . CYS A 1 117 ? 15.951 -1.449 -8.607 1.00 72.38 117 CYS A O 1
ATOM 875 N N . PRO A 1 118 ? 17.484 -2.989 -8.007 1.00 70.75 118 PRO A N 1
ATOM 876 C CA . PRO A 1 118 ? 17.986 -4.152 -7.260 1.00 70.75 118 PRO A CA 1
ATOM 877 C C . PRO A 1 118 ? 18.861 -3.809 -6.040 1.00 70.75 118 PRO A C 1
ATOM 879 O O . PRO A 1 118 ? 19.382 -4.715 -5.399 1.00 70.75 118 PRO A O 1
ATOM 882 N N . ASP A 1 119 ? 19.061 -2.528 -5.724 1.00 74.19 119 ASP A N 1
ATOM 883 C CA . ASP A 1 119 ? 20.084 -2.077 -4.769 1.00 74.19 119 ASP A CA 1
ATOM 884 C C . ASP A 1 119 ? 19.843 -2.537 -3.322 1.00 74.19 119 ASP A C 1
ATOM 886 O O . ASP A 1 119 ? 20.792 -2.853 -2.600 1.00 74.19 119 ASP A O 1
ATOM 890 N N . THR A 1 120 ? 18.588 -2.554 -2.867 1.00 68.44 120 THR A N 1
ATOM 891 C CA . THR A 1 120 ? 18.240 -2.901 -1.472 1.00 68.44 120 THR A CA 1
ATOM 892 C C . THR A 1 120 ? 17.108 -3.911 -1.336 1.00 68.44 120 THR A C 1
ATOM 894 O O . THR A 1 120 ? 16.888 -4.433 -0.241 1.00 68.44 120 THR A O 1
ATOM 897 N N . VAL A 1 121 ? 16.408 -4.207 -2.430 1.00 63.91 121 VAL A N 1
ATOM 898 C CA . VAL A 1 121 ? 15.414 -5.279 -2.521 1.00 63.91 121 VAL A CA 1
ATOM 899 C C . VAL A 1 121 ? 15.816 -6.185 -3.673 1.00 63.91 121 VAL A C 1
ATOM 901 O O . VAL A 1 121 ? 16.015 -5.709 -4.789 1.00 63.91 121 VAL A O 1
ATOM 904 N N . ASP A 1 122 ? 15.907 -7.486 -3.402 1.00 62.84 122 ASP A N 1
ATOM 905 C CA . ASP A 1 122 ? 16.293 -8.471 -4.406 1.00 62.84 122 ASP A CA 1
ATOM 906 C C . ASP A 1 122 ? 15.266 -8.520 -5.547 1.00 62.84 122 ASP A C 1
ATOM 908 O O . ASP A 1 122 ? 14.085 -8.829 -5.352 1.00 62.84 122 ASP A O 1
ATOM 912 N N . GLY A 1 123 ? 15.735 -8.257 -6.762 1.00 62.31 123 GLY A N 1
ATOM 913 C CA . GLY A 1 123 ? 14.981 -8.445 -7.994 1.00 62.31 123 GLY A CA 1
ATOM 914 C C . GLY A 1 123 ? 15.650 -9.463 -8.892 1.00 62.31 123 GLY A C 1
ATOM 915 O O . GLY A 1 123 ? 16.876 -9.546 -8.949 1.00 62.31 123 GLY A O 1
ATOM 916 N N . PHE A 1 124 ? 14.849 -10.234 -9.624 1.00 66.44 124 PHE A N 1
ATOM 917 C CA . PHE A 1 124 ? 15.393 -11.062 -10.690 1.00 66.44 124 PHE A CA 1
ATOM 918 C C . PHE A 1 124 ? 15.500 -10.224 -11.973 1.00 66.44 124 PHE A C 1
ATOM 920 O O . PHE A 1 124 ? 14.484 -9.673 -12.407 1.00 66.44 124 PHE A O 1
ATOM 927 N N . PRO A 1 125 ? 16.688 -10.113 -12.595 1.00 63.38 125 PRO A N 1
ATOM 928 C CA . PRO A 1 125 ? 16.845 -9.339 -13.817 1.00 63.38 125 PRO A CA 1
ATOM 929 C C . PRO A 1 125 ? 16.109 -10.033 -14.968 1.00 63.38 125 PRO A C 1
ATOM 931 O O . PRO A 1 125 ? 16.457 -11.140 -15.379 1.00 63.38 125 PRO A O 1
ATOM 934 N N . LEU A 1 126 ? 15.083 -9.371 -15.493 1.00 65.12 126 LEU A N 1
ATOM 935 C CA . LEU A 1 126 ? 14.401 -9.755 -16.725 1.00 65.12 126 LEU A CA 1
ATOM 936 C C . LEU A 1 126 ? 14.971 -8.914 -17.870 1.00 65.12 126 LEU A C 1
ATOM 938 O O . LEU A 1 126 ? 15.097 -7.699 -17.749 1.00 65.12 126 LEU A O 1
ATOM 942 N N . HIS A 1 127 ? 15.341 -9.566 -18.973 1.00 60.59 127 HIS A N 1
ATOM 943 C CA . HIS A 1 127 ? 16.021 -8.904 -20.091 1.00 60.59 127 HIS A CA 1
ATOM 944 C C . HIS A 1 127 ? 15.100 -7.992 -20.916 1.00 60.59 127 HIS A C 1
ATOM 946 O O . HIS A 1 127 ? 15.560 -6.968 -21.412 1.00 60.59 127 HIS A O 1
ATOM 952 N N . ASP A 1 128 ? 13.816 -8.341 -21.036 1.00 70.12 128 ASP A N 1
ATOM 953 C CA . ASP A 1 128 ? 12.901 -7.672 -21.971 1.00 70.12 128 ASP A CA 1
ATOM 954 C C . ASP A 1 128 ? 11.999 -6.622 -21.310 1.00 70.12 128 ASP A C 1
ATOM 956 O O . ASP A 1 128 ? 11.485 -5.728 -21.985 1.00 70.12 128 ASP A O 1
ATOM 960 N N . ARG A 1 129 ? 11.765 -6.728 -19.995 1.00 68.31 129 ARG A N 1
ATOM 961 C CA . ARG A 1 129 ? 10.797 -5.884 -19.291 1.00 68.31 129 ARG A CA 1
ATOM 962 C C . ARG A 1 129 ? 11.045 -5.826 -17.792 1.00 68.31 129 ARG A C 1
ATOM 964 O O . ARG A 1 129 ? 11.267 -6.855 -17.164 1.00 68.31 129 ARG A O 1
ATOM 971 N N . ASP A 1 130 ? 10.876 -4.639 -17.219 1.00 73.94 130 ASP A N 1
ATOM 972 C CA . ASP A 1 130 ? 10.846 -4.462 -15.772 1.00 73.94 130 ASP A CA 1
ATOM 973 C C . ASP A 1 130 ? 9.503 -4.944 -15.177 1.00 73.94 130 ASP A C 1
ATOM 975 O O . ASP A 1 130 ? 8.452 -4.349 -15.468 1.00 73.94 130 ASP A O 1
ATOM 979 N N . PRO A 1 131 ? 9.502 -5.997 -14.335 1.00 70.06 131 PRO A N 1
ATOM 980 C CA . PRO A 1 131 ? 8.290 -6.496 -13.693 1.00 70.06 131 PRO A CA 1
ATOM 981 C C . PRO A 1 131 ? 7.697 -5.493 -12.689 1.00 70.06 131 PRO A C 1
ATOM 983 O O . PRO A 1 131 ? 6.533 -5.614 -12.317 1.00 70.06 131 PRO A O 1
ATOM 986 N N . PHE A 1 132 ? 8.447 -4.515 -12.195 1.00 78.31 132 PHE A N 1
ATOM 987 C CA . PHE A 1 132 ? 7.975 -3.618 -11.139 1.00 78.31 132 PHE A CA 1
ATOM 988 C C . PHE A 1 132 ? 7.306 -2.345 -11.655 1.00 78.31 132 PHE A C 1
ATOM 990 O O . PHE A 1 132 ? 6.830 -1.541 -10.850 1.00 78.31 132 PHE A O 1
ATOM 997 N N . SER A 1 133 ? 7.235 -2.173 -12.973 1.00 82.81 133 SER A N 1
ATOM 998 C CA . SER A 1 133 ? 6.504 -1.071 -13.594 1.00 82.81 133 SER A CA 1
ATOM 999 C C . SER A 1 133 ? 4.987 -1.215 -13.395 1.00 82.81 133 SER A C 1
ATOM 1001 O O . SER A 1 133 ? 4.418 -2.292 -13.566 1.00 82.81 133 SER A O 1
ATOM 1003 N N . ILE A 1 134 ? 4.317 -0.121 -13.015 1.00 84.69 134 ILE A N 1
ATOM 1004 C CA . ILE A 1 134 ? 2.855 -0.080 -12.861 1.00 84.69 134 ILE A CA 1
ATOM 1005 C C . ILE A 1 134 ? 2.233 0.268 -14.213 1.00 84.69 134 ILE A C 1
ATOM 1007 O O . ILE A 1 134 ? 2.200 1.428 -14.617 1.00 84.69 134 ILE A O 1
ATOM 1011 N N . GLU A 1 135 ? 1.704 -0.732 -14.910 1.00 82.12 135 GLU A N 1
ATOM 1012 C CA . GLU A 1 135 ? 1.081 -0.529 -16.227 1.00 82.12 135 GLU A CA 1
ATOM 1013 C C . GLU A 1 135 ? -0.340 0.024 -16.134 1.00 82.12 135 GLU A C 1
ATOM 1015 O O . GLU A 1 135 ? -0.767 0.861 -16.934 1.00 82.12 135 GLU A O 1
ATOM 1020 N N . ARG A 1 136 ? -1.102 -0.486 -15.162 1.00 84.81 136 ARG A N 1
ATOM 1021 C CA . ARG A 1 136 ? -2.494 -0.116 -14.923 1.00 84.81 136 ARG A CA 1
ATOM 1022 C C . ARG A 1 136 ? -2.580 0.585 -13.588 1.00 84.81 136 ARG A C 1
ATOM 1024 O O . ARG A 1 136 ? -2.140 0.055 -12.576 1.00 84.81 136 ARG A O 1
ATOM 1031 N N . TYR A 1 137 ? -3.161 1.779 -13.592 1.00 90.06 137 TYR A N 1
ATOM 1032 C CA . TYR A 1 137 ? -3.326 2.552 -12.370 1.00 90.06 137 TYR A CA 1
ATOM 1033 C C . TYR A 1 137 ? -4.350 1.852 -11.464 1.00 90.06 137 TYR A C 1
ATOM 1035 O O . TYR A 1 137 ? -5.522 1.784 -11.847 1.00 90.06 137 TYR A O 1
ATOM 1043 N N . PRO A 1 138 ? -3.944 1.315 -10.300 1.00 91.81 138 PRO A N 1
ATOM 1044 C CA . PRO A 1 138 ? -4.840 0.523 -9.477 1.00 91.81 138 PRO A CA 1
ATOM 1045 C C . PRO A 1 138 ? -5.892 1.417 -8.820 1.00 91.81 138 PRO A C 1
ATOM 1047 O O . PRO A 1 138 ? -5.613 2.546 -8.412 1.00 91.81 138 PRO A O 1
ATOM 1050 N N . HIS A 1 139 ? -7.099 0.886 -8.658 1.00 92.81 139 HIS A N 1
ATOM 1051 C CA . HIS A 1 139 ? -8.144 1.539 -7.870 1.00 92.81 139 HIS A CA 1
ATOM 1052 C C . HIS A 1 139 ? -7.869 1.376 -6.373 1.00 92.81 139 HIS A C 1
ATOM 1054 O O . HIS A 1 139 ? -8.208 2.249 -5.575 1.00 92.81 139 HIS A O 1
ATOM 1060 N N . VAL A 1 140 ? -7.235 0.262 -5.993 1.00 92.81 140 VAL A N 1
ATOM 1061 C CA . VAL A 1 140 ? -6.845 -0.035 -4.615 1.00 92.81 140 VAL A CA 1
ATOM 1062 C C . VAL A 1 140 ? -5.424 -0.580 -4.592 1.00 92.81 140 VAL A C 1
ATOM 1064 O O . VAL A 1 140 ? -5.119 -1.550 -5.289 1.00 92.81 140 VAL A O 1
ATOM 1067 N N . MET A 1 141 ? -4.567 0.005 -3.758 1.00 92.88 141 MET A N 1
ATOM 1068 C CA . MET A 1 141 ? -3.229 -0.514 -3.492 1.00 92.88 141 MET A CA 1
ATOM 1069 C C . MET A 1 141 ? -3.090 -0.894 -2.020 1.00 92.88 141 MET A C 1
ATOM 1071 O O . MET A 1 141 ? -3.413 -0.112 -1.126 1.00 92.88 141 MET A O 1
ATOM 1075 N N . VAL A 1 142 ? -2.614 -2.110 -1.767 1.00 92.44 142 VAL A N 1
ATOM 1076 C CA . VAL A 1 142 ? -2.518 -2.693 -0.427 1.00 92.44 142 VAL A CA 1
ATOM 1077 C C . VAL A 1 142 ? -1.068 -3.035 -0.115 1.00 92.44 142 VAL A C 1
ATOM 1079 O O . VAL A 1 142 ? -0.416 -3.721 -0.899 1.00 92.44 142 VAL A O 1
ATOM 1082 N N . ALA A 1 143 ? -0.583 -2.628 1.056 1.00 91.44 143 ALA A N 1
ATOM 1083 C CA . ALA A 1 143 ? 0.707 -3.053 1.591 1.00 91.44 143 ALA A CA 1
ATOM 1084 C C . ALA A 1 143 ? 0.522 -3.813 2.908 1.00 91.44 143 ALA A C 1
ATOM 1086 O O . ALA A 1 143 ? 0.015 -3.265 3.887 1.00 91.44 143 ALA A O 1
ATOM 1087 N N . GLY A 1 144 ? 0.952 -5.073 2.934 1.00 89.31 144 GLY A N 1
ATOM 1088 C CA . GLY A 1 144 ? 0.963 -5.922 4.126 1.00 89.31 144 GLY A CA 1
ATOM 1089 C C . GLY A 1 144 ? 2.090 -5.593 5.108 1.00 89.31 144 GLY A C 1
ATOM 1090 O O . GLY A 1 144 ? 2.954 -4.764 4.831 1.00 89.31 144 GLY A O 1
ATOM 1091 N N . ASN A 1 145 ? 2.102 -6.271 6.259 1.00 88.50 145 ASN A N 1
ATOM 1092 C CA . ASN A 1 145 ? 3.191 -6.238 7.248 1.00 88.50 145 ASN A CA 1
ATOM 1093 C C . ASN A 1 145 ? 3.655 -4.838 7.707 1.00 88.50 145 ASN A C 1
ATOM 1095 O O . ASN A 1 145 ? 4.799 -4.670 8.134 1.00 88.50 145 ASN A O 1
ATOM 1099 N N . GLN A 1 146 ? 2.774 -3.838 7.684 1.00 92.12 146 GLN A N 1
ATOM 1100 C CA . GLN A 1 146 ? 3.110 -2.480 8.110 1.00 92.12 146 GLN A CA 1
ATOM 1101 C C . GLN A 1 146 ? 3.122 -2.349 9.649 1.00 92.12 146 GLN A C 1
ATOM 1103 O O . GLN A 1 146 ? 2.543 -3.175 10.365 1.00 92.12 146 GLN A O 1
ATOM 1108 N N . PRO A 1 147 ? 3.806 -1.336 10.214 1.00 90.88 147 PRO A N 1
ATOM 1109 C CA . PRO A 1 147 ? 3.865 -1.157 11.666 1.00 90.88 147 PRO A CA 1
ATOM 1110 C C . PRO A 1 147 ? 2.547 -0.655 12.268 1.00 90.88 147 PRO A C 1
ATOM 1112 O O . PRO A 1 147 ? 2.272 -0.927 13.436 1.00 90.88 147 PRO A O 1
ATOM 1115 N N . LYS A 1 148 ? 1.744 0.085 11.496 1.00 91.88 148 LYS A N 1
ATOM 1116 C CA . LYS A 1 148 ? 0.476 0.687 11.926 1.00 91.88 148 LYS A CA 1
ATOM 1117 C C . LYS A 1 148 ? -0.576 0.554 10.817 1.00 91.88 148 LYS A C 1
ATOM 1119 O O . LYS A 1 148 ? -0.187 0.565 9.649 1.00 91.88 148 LYS A O 1
ATOM 1124 N N . PRO A 1 149 ? -1.870 0.425 11.168 1.00 94.44 149 PRO A N 1
ATOM 1125 C CA . PRO A 1 149 ? -2.952 0.520 10.198 1.00 94.44 149 PRO A CA 1
ATOM 1126 C C . PRO A 1 149 ? -3.070 1.958 9.684 1.00 94.44 149 PRO A C 1
ATOM 1128 O O . PRO A 1 149 ? -3.179 2.889 10.482 1.00 94.44 149 PRO A O 1
ATOM 1131 N N . GLU A 1 150 ? -3.055 2.143 8.367 1.00 95.38 150 GLU A N 1
ATOM 1132 C CA . GLU A 1 150 ? -3.263 3.448 7.724 1.00 95.38 150 GLU A CA 1
ATOM 1133 C C . GLU A 1 150 ? -4.125 3.271 6.466 1.00 95.38 150 GLU A C 1
ATOM 1135 O O . GLU A 1 150 ? -4.003 2.266 5.763 1.00 95.38 150 GLU A O 1
ATOM 1140 N N . VAL A 1 151 ? -5.001 4.240 6.186 1.00 96.00 151 VAL A N 1
ATOM 1141 C CA . VAL A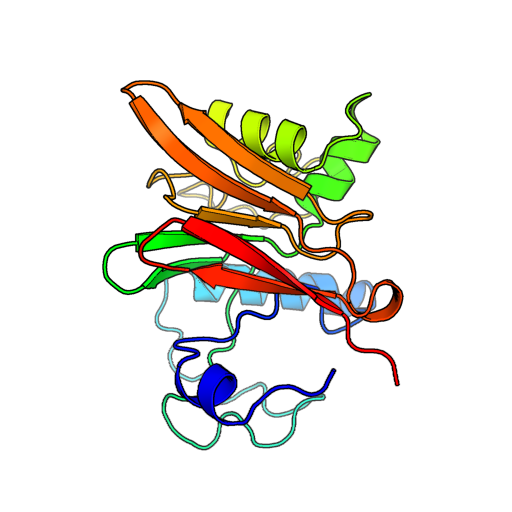 1 151 ? -5.806 4.294 4.957 1.00 96.00 151 VAL A CA 1
ATOM 1142 C C . VAL A 1 151 ? -5.827 5.725 4.450 1.00 96.00 151 VAL A C 1
ATOM 1144 O O . VAL A 1 151 ? -6.146 6.636 5.212 1.00 96.00 151 VAL A O 1
ATOM 1147 N N . THR A 1 152 ? -5.523 5.914 3.169 1.00 95.81 152 THR A N 1
ATOM 1148 C CA . THR A 1 152 ? -5.558 7.229 2.517 1.00 95.81 152 THR A CA 1
ATOM 1149 C C . THR A 1 152 ? -6.093 7.084 1.100 1.00 95.81 152 THR A C 1
ATOM 1151 O O . THR A 1 152 ? -5.854 6.074 0.446 1.00 95.81 152 THR A O 1
ATOM 1154 N N . VAL A 1 153 ? -6.802 8.092 0.596 1.00 95.31 153 VAL A N 1
ATOM 1155 C CA . VAL A 1 153 ? -7.171 8.161 -0.822 1.00 95.31 153 VAL A CA 1
ATOM 1156 C C . VAL A 1 153 ? -6.220 9.120 -1.518 1.00 95.31 153 VAL A C 1
ATOM 1158 O O . VAL A 1 153 ? -6.220 10.317 -1.235 1.00 95.31 153 VAL A O 1
ATOM 1161 N N . HIS A 1 154 ? -5.428 8.589 -2.439 1.00 93.62 154 HIS A N 1
ATOM 1162 C CA . HIS A 1 154 ? -4.534 9.371 -3.275 1.00 93.62 154 HIS A CA 1
ATOM 1163 C C . HIS A 1 154 ? -5.233 9.754 -4.582 1.00 93.62 154 HIS A C 1
ATOM 1165 O O . HIS A 1 154 ? -5.930 8.938 -5.191 1.00 93.62 154 HIS A O 1
ATOM 1171 N N . VAL A 1 155 ? -5.047 11.000 -5.019 1.00 92.38 155 VAL A N 1
ATOM 1172 C CA . VAL A 1 155 ? -5.567 11.502 -6.295 1.00 92.38 155 VAL A CA 1
ATOM 1173 C C . VAL A 1 155 ? -4.387 11.780 -7.214 1.00 92.38 155 VAL A C 1
ATOM 1175 O O . VAL A 1 155 ? -3.658 12.752 -7.027 1.00 92.38 155 VAL A O 1
ATOM 1178 N N . GLY A 1 156 ? -4.203 10.906 -8.198 1.00 84.88 156 GLY A N 1
ATOM 1179 C CA . GLY A 1 156 ? -3.159 11.028 -9.202 1.00 84.88 156 GLY A CA 1
ATOM 1180 C C . GLY A 1 156 ? -3.536 11.967 -10.350 1.00 84.88 156 GLY A C 1
ATOM 1181 O O . GLY A 1 156 ? -4.643 12.512 -10.441 1.00 84.88 156 GLY A O 1
ATOM 1182 N N . SER A 1 157 ? -2.601 12.119 -11.285 1.00 80.62 157 SER A N 1
ATOM 1183 C CA . SER A 1 157 ? -2.798 12.892 -12.511 1.00 80.62 157 SER A CA 1
ATOM 1184 C C . SER A 1 157 ? -3.999 12.370 -13.315 1.00 80.62 157 SER A C 1
ATOM 1186 O O . SER A 1 157 ? -4.189 11.165 -13.478 1.00 80.62 157 SER A O 1
ATOM 1188 N N . GLY A 1 158 ? -4.831 13.283 -13.824 1.00 80.69 158 GLY A N 1
ATOM 1189 C CA . GLY A 1 158 ? -6.046 12.923 -14.566 1.00 80.69 158 GLY A CA 1
ATOM 1190 C C . GLY A 1 158 ? -7.240 12.532 -13.687 1.00 80.69 158 GLY A C 1
ATOM 1191 O O . GLY A 1 158 ? -8.122 11.821 -14.158 1.00 80.69 158 GLY A O 1
ATOM 1192 N N . ASN A 1 159 ? -7.274 12.987 -12.426 1.00 82.62 159 ASN A N 1
ATOM 1193 C CA . ASN A 1 159 ? -8.374 12.763 -11.474 1.00 82.62 159 ASN A CA 1
ATOM 1194 C C . ASN A 1 159 ? -8.640 11.273 -11.171 1.00 82.62 159 ASN A C 1
ATOM 1196 O O . ASN A 1 159 ? -9.745 10.891 -10.776 1.00 82.62 159 ASN A O 1
ATOM 1200 N N . ARG A 1 160 ? -7.622 10.425 -11.366 1.00 87.44 160 ARG A N 1
ATOM 1201 C CA . ARG A 1 160 ? -7.665 9.005 -11.008 1.00 87.44 160 ARG A CA 1
ATOM 1202 C C . ARG A 1 160 ? -7.460 8.879 -9.507 1.00 87.44 160 ARG A C 1
ATOM 1204 O O . ARG A 1 160 ? -6.536 9.475 -8.960 1.00 87.44 160 ARG A O 1
ATOM 1211 N N . LYS A 1 161 ? -8.326 8.121 -8.844 1.00 92.69 161 LYS A N 1
ATOM 1212 C CA . LYS A 1 161 ? -8.274 7.912 -7.395 1.00 92.69 161 LYS A CA 1
ATOM 1213 C C . LYS A 1 161 ? -7.768 6.509 -7.099 1.00 92.69 161 LYS A C 1
ATOM 1215 O O . LYS A 1 161 ? -8.213 5.564 -7.744 1.00 92.69 161 LYS A O 1
ATOM 1220 N N . CYS A 1 162 ? -6.875 6.396 -6.125 1.00 94.50 162 CYS A N 1
ATOM 1221 C CA . CYS A 1 162 ? -6.395 5.126 -5.601 1.00 94.50 162 CYS A CA 1
ATOM 1222 C C . CYS A 1 162 ? -6.577 5.101 -4.082 1.00 94.50 162 CYS A C 1
ATOM 1224 O O . CYS A 1 162 ? -6.078 5.987 -3.384 1.00 94.50 162 CYS A O 1
ATOM 1226 N N . THR A 1 163 ? -7.276 4.094 -3.565 1.00 96.00 163 THR A N 1
ATOM 1227 C CA . THR A 1 163 ? -7.360 3.849 -2.123 1.00 96.00 163 THR A CA 1
ATOM 1228 C C . THR A 1 163 ? -6.140 3.055 -1.679 1.00 96.00 163 THR A C 1
ATOM 1230 O O . THR A 1 163 ? -5.930 1.919 -2.101 1.00 96.00 163 THR A O 1
ATOM 1233 N N . LEU A 1 164 ? -5.337 3.660 -0.817 1.00 96.19 164 LEU A N 1
ATOM 1234 C CA . LEU A 1 164 ? -4.123 3.098 -0.249 1.00 96.19 164 LEU A CA 1
ATOM 1235 C C . LEU A 1 164 ? -4.427 2.498 1.119 1.00 96.19 164 LEU A C 1
ATOM 1237 O O . LEU A 1 164 ? -4.978 3.186 1.977 1.00 96.19 164 LEU A O 1
ATOM 1241 N N . ILE A 1 165 ? -4.058 1.235 1.330 1.00 95.31 165 ILE A N 1
ATOM 1242 C CA . ILE A 1 165 ? -4.344 0.501 2.569 1.00 95.31 165 ILE A CA 1
ATOM 1243 C C . ILE A 1 165 ? -3.055 -0.124 3.098 1.00 95.31 165 ILE A C 1
ATOM 1245 O O . ILE A 1 165 ? -2.501 -1.050 2.505 1.00 95.31 165 ILE A O 1
ATOM 1249 N N . ALA A 1 166 ? -2.589 0.358 4.244 1.00 94.56 166 ALA A N 1
ATOM 1250 C CA . ALA A 1 166 ? -1.476 -0.218 4.982 1.00 94.56 166 ALA A CA 1
ATOM 1251 C C . ALA A 1 166 ? -2.019 -1.177 6.045 1.00 94.56 166 ALA A C 1
ATOM 1253 O O . ALA A 1 166 ? -2.568 -0.751 7.062 1.00 94.56 166 ALA A O 1
ATOM 1254 N N . ILE A 1 167 ? -1.872 -2.478 5.810 1.00 92.81 167 ILE A N 1
ATOM 1255 C CA . ILE A 1 167 ? -2.339 -3.520 6.724 1.00 92.81 167 ILE A CA 1
ATOM 1256 C C . ILE A 1 167 ? -1.229 -3.813 7.740 1.00 92.81 167 ILE A C 1
ATOM 1258 O O . ILE A 1 167 ? -0.108 -4.163 7.346 1.00 92.81 167 ILE A O 1
ATOM 1262 N N . PRO A 1 168 ? -1.505 -3.694 9.051 1.00 91.94 168 PRO A N 1
ATOM 1263 C CA . PRO A 1 168 ? -0.507 -3.964 10.062 1.00 91.94 168 PRO A CA 1
ATOM 1264 C C . PRO A 1 168 ? -0.204 -5.460 10.159 1.00 91.94 168 PRO A C 1
ATOM 1266 O O . PRO A 1 168 ? -1.006 -6.312 9.776 1.00 91.94 168 PRO A O 1
ATOM 1269 N N . ARG A 1 169 ? 0.944 -5.813 10.743 1.00 88.69 169 ARG A N 1
ATOM 1270 C CA . ARG A 1 169 ? 1.271 -7.223 11.004 1.00 88.69 169 ARG A CA 1
ATOM 1271 C C . ARG A 1 169 ? 0.214 -7.865 11.913 1.00 88.69 169 ARG A C 1
ATOM 1273 O O . ARG A 1 169 ? 0.141 -7.543 13.106 1.00 88.69 169 ARG A O 1
ATOM 1280 N N . PHE A 1 170 ? -0.558 -8.813 11.377 1.00 86.88 170 PHE A N 1
ATOM 1281 C CA . PHE A 1 170 ? -1.644 -9.482 12.106 1.00 86.88 170 PHE A CA 1
ATOM 1282 C C . PHE A 1 170 ? -1.152 -10.164 13.390 1.00 86.88 170 PHE A C 1
ATOM 1284 O O . PHE A 1 170 ? -1.765 -10.010 14.437 1.00 86.88 170 PHE A O 1
ATOM 1291 N N . ALA A 1 171 ? 0.017 -10.815 13.360 1.00 86.31 171 ALA A N 1
ATOM 1292 C CA . ALA A 1 171 ? 0.583 -11.508 14.526 1.00 86.31 171 ALA A CA 1
ATOM 1293 C C . ALA A 1 171 ? 0.803 -10.612 15.765 1.00 86.31 171 ALA A C 1
ATOM 1295 O O . ALA A 1 171 ? 0.941 -11.127 16.869 1.00 86.31 171 ALA A O 1
ATOM 1296 N N . ARG A 1 172 ? 0.879 -9.284 15.589 1.00 86.38 172 ARG A N 1
ATOM 1297 C CA . ARG A 1 172 ? 1.016 -8.317 16.693 1.00 86.38 172 ARG A CA 1
ATOM 1298 C C . ARG A 1 172 ? -0.255 -7.514 16.941 1.00 86.38 172 ARG A C 1
ATOM 1300 O O . ARG A 1 172 ? -0.556 -7.205 18.083 1.00 86.38 172 ARG A O 1
ATOM 1307 N N . SER A 1 173 ? -0.946 -7.126 15.873 1.00 87.25 173 SER A N 1
ATOM 1308 C CA . SER A 1 173 ? -2.098 -6.221 15.950 1.00 87.25 173 SER A CA 1
ATOM 1309 C C . SER A 1 173 ? -3.434 -6.943 16.093 1.00 87.25 173 SER A C 1
ATOM 1311 O O . SER A 1 173 ? -4.379 -6.369 16.624 1.00 87.25 173 SER A O 1
ATOM 1313 N N . GLN A 1 174 ? -3.515 -8.176 15.586 1.00 89.75 174 GLN A N 1
ATOM 1314 C CA . GLN A 1 174 ? -4.743 -8.947 15.409 1.00 89.75 174 GLN A CA 1
ATOM 1315 C C . GLN A 1 174 ? -5.831 -8.163 14.651 1.00 89.75 174 GLN A C 1
ATOM 1317 O O . GLN A 1 174 ? -7.026 -8.356 14.869 1.00 89.75 174 GLN A O 1
ATOM 1322 N N . LEU A 1 175 ? -5.410 -7.247 13.772 1.00 89.31 175 LEU A N 1
ATOM 1323 C CA . LEU A 1 175 ? -6.287 -6.390 12.982 1.00 89.31 175 LEU A CA 1
ATOM 1324 C C . LEU A 1 175 ? -6.435 -6.922 11.560 1.00 89.31 175 LEU A C 1
ATOM 1326 O O . LEU A 1 175 ? -5.448 -7.269 10.910 1.00 89.31 175 LEU A O 1
ATOM 1330 N N . VAL A 1 176 ? -7.668 -6.912 11.065 1.00 89.56 176 VAL A N 1
ATOM 1331 C CA . VAL A 1 176 ? -8.020 -7.204 9.673 1.00 89.56 176 VAL A CA 1
ATOM 1332 C C . VAL A 1 176 ? -8.741 -5.997 9.083 1.00 89.56 176 VAL A C 1
ATOM 1334 O O . VAL A 1 176 ? -9.558 -5.367 9.756 1.00 89.56 176 VAL A O 1
ATOM 1337 N N . ALA A 1 177 ? -8.430 -5.682 7.826 1.00 89.56 177 ALA A N 1
ATOM 1338 C CA . ALA A 1 177 ? -9.120 -4.665 7.042 1.00 89.56 177 ALA A CA 1
ATOM 1339 C C . ALA A 1 177 ? -10.231 -5.314 6.206 1.00 89.56 177 ALA A C 1
ATOM 1341 O O . ALA A 1 177 ? -9.971 -6.252 5.450 1.00 89.56 177 ALA A O 1
ATOM 1342 N N . ILE A 1 178 ? -11.451 -4.798 6.318 1.00 90.56 178 ILE A N 1
ATOM 1343 C CA . ILE A 1 178 ? -12.595 -5.167 5.485 1.00 90.56 178 ILE A CA 1
ATOM 1344 C C . ILE A 1 178 ? -12.862 -4.002 4.540 1.00 90.56 178 ILE A C 1
ATOM 1346 O O . ILE A 1 178 ? -13.212 -2.912 4.978 1.00 90.56 178 ILE A O 1
ATOM 1350 N N . LEU A 1 179 ? -12.685 -4.227 3.240 1.00 88.75 179 LEU A N 1
ATOM 1351 C CA . LEU A 1 179 ? -12.907 -3.211 2.217 1.00 88.75 179 LEU A CA 1
ATOM 1352 C C . LEU A 1 179 ? -14.293 -3.372 1.590 1.00 88.75 179 LEU A C 1
ATOM 1354 O O . LEU A 1 179 ? -14.609 -4.419 1.020 1.00 88.75 179 LEU A O 1
ATOM 1358 N N . ASN A 1 180 ? -15.081 -2.302 1.609 1.00 89.12 180 ASN A N 1
ATOM 1359 C CA . ASN A 1 180 ? -16.316 -2.225 0.845 1.00 89.12 180 ASN A CA 1
ATOM 1360 C C .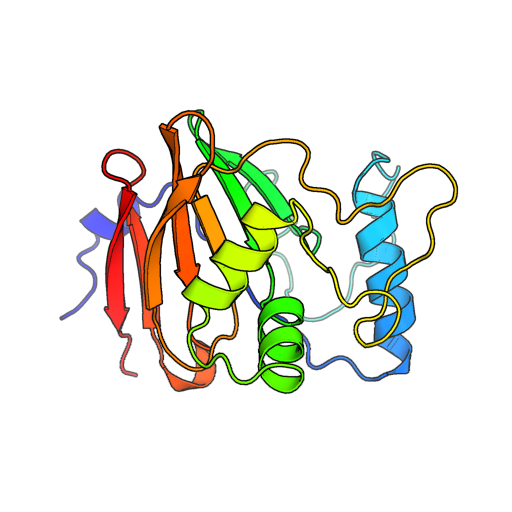 ASN A 1 180 ? -16.010 -1.899 -0.625 1.00 89.12 180 ASN A C 1
ATOM 1362 O O . ASN A 1 180 ? -15.565 -0.802 -0.950 1.00 89.12 180 ASN A O 1
ATOM 1366 N N . LEU A 1 181 ? -16.296 -2.833 -1.533 1.00 85.56 181 LEU A N 1
ATOM 1367 C CA . LEU A 1 181 ? -16.022 -2.668 -2.966 1.00 85.56 181 LEU A CA 1
ATOM 1368 C C . LEU A 1 181 ? -16.879 -1.582 -3.643 1.00 85.56 181 LEU A C 1
ATOM 1370 O O . LEU A 1 181 ? -16.522 -1.117 -4.718 1.00 85.56 181 LEU A O 1
ATOM 1374 N N . ARG A 1 182 ? -18.005 -1.162 -3.049 1.00 86.19 182 ARG A N 1
ATOM 1375 C CA . ARG A 1 182 ? -18.872 -0.121 -3.628 1.00 86.19 182 ARG A CA 1
ATOM 1376 C C . ARG A 1 182 ? -18.457 1.287 -3.208 1.00 86.19 182 ARG A C 1
ATOM 1378 O O . ARG A 1 182 ? -18.560 2.208 -4.013 1.00 86.19 182 ARG A O 1
ATOM 1385 N N . THR A 1 183 ? -18.062 1.464 -1.947 1.00 87.6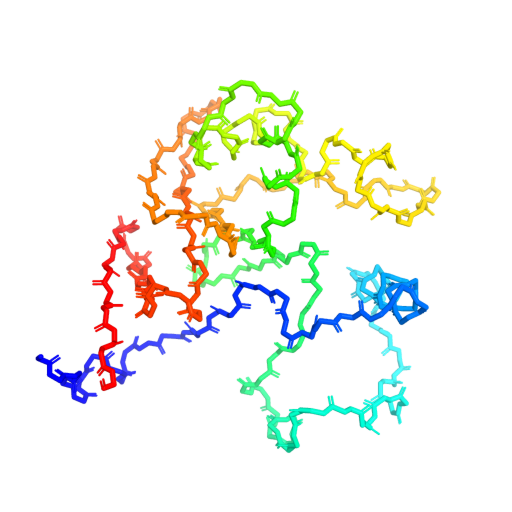9 183 THR A N 1
ATOM 1386 C CA . THR A 1 183 ? -17.736 2.785 -1.373 1.00 87.69 183 THR A CA 1
ATOM 1387 C C . THR A 1 183 ? -16.237 3.036 -1.237 1.00 87.69 183 THR A C 1
ATOM 1389 O O . THR A 1 183 ? -15.837 4.183 -1.069 1.00 87.69 183 THR A O 1
ATOM 1392 N N . PHE A 1 184 ? -15.410 1.991 -1.344 1.00 89.31 184 PHE A N 1
ATOM 1393 C CA . PHE A 1 184 ? -13.980 1.992 -1.017 1.00 89.31 184 PHE A CA 1
ATOM 1394 C C . PHE A 1 184 ? -13.660 2.340 0.445 1.00 89.31 184 PHE A C 1
ATOM 1396 O O . PHE A 1 184 ? -12.515 2.652 0.774 1.00 89.31 184 PHE A O 1
ATOM 1403 N N . GLU A 1 185 ? -14.651 2.261 1.332 1.00 90.62 185 GLU A N 1
ATOM 1404 C CA . GLU A 1 185 ? -14.459 2.445 2.768 1.00 90.62 185 GLU A CA 1
ATOM 1405 C C . GLU A 1 185 ? -13.850 1.188 3.391 1.00 90.62 185 GLU A C 1
ATOM 1407 O O . GLU A 1 185 ? -14.172 0.060 3.005 1.00 90.62 185 GLU A O 1
ATOM 1412 N N . VAL A 1 186 ? -12.957 1.399 4.358 1.00 91.06 186 VAL A N 1
ATOM 1413 C CA . VAL A 1 186 ? -12.238 0.334 5.054 1.00 91.06 186 VAL A CA 1
ATOM 1414 C C . VAL A 1 186 ? -12.681 0.296 6.506 1.00 91.06 186 VAL A C 1
ATOM 1416 O O . VAL A 1 186 ? -12.444 1.245 7.252 1.00 91.06 186 VAL A O 1
ATOM 1419 N N . ASP A 1 187 ? -13.259 -0.831 6.903 1.00 91.00 187 ASP A N 1
ATOM 1420 C CA . ASP A 1 187 ? -13.600 -1.132 8.286 1.00 91.00 187 ASP A CA 1
ATOM 1421 C C . ASP A 1 187 ? -12.525 -2.010 8.925 1.00 91.00 187 ASP A C 1
ATOM 1423 O O . ASP A 1 187 ? -12.137 -3.053 8.395 1.00 91.00 187 ASP A O 1
ATOM 1427 N N . TRP A 1 188 ? -12.056 -1.606 10.101 1.00 90.94 188 TRP A N 1
ATOM 1428 C CA . TRP A 1 188 ? -11.057 -2.354 10.857 1.00 90.94 188 TRP A CA 1
ATOM 1429 C C . TRP A 1 188 ? -11.734 -3.253 11.885 1.00 90.94 188 TRP A C 1
ATOM 1431 O O . TRP A 1 188 ? -12.512 -2.789 12.721 1.00 90.94 188 TRP A O 1
ATOM 1441 N N . LYS A 1 189 ? -11.409 -4.546 11.863 1.00 89.50 189 LYS A N 1
ATOM 1442 C CA . LYS A 1 189 ? -11.870 -5.506 12.872 1.00 89.50 189 LYS A CA 1
ATOM 1443 C C . LYS A 1 189 ? -10.682 -6.056 13.641 1.00 89.50 189 LYS A C 1
ATOM 1445 O O . LYS A 1 189 ? -9.724 -6.546 13.046 1.00 89.50 189 LYS A O 1
ATOM 1450 N N . GLN A 1 190 ? -10.761 -5.966 14.966 1.00 88.19 190 GLN A N 1
ATOM 1451 C CA . GLN A 1 190 ? -9.762 -6.510 15.875 1.00 88.19 190 GLN A CA 1
ATOM 1452 C C . GLN A 1 190 ? -10.246 -7.828 16.467 1.00 88.19 190 GLN A C 1
ATOM 1454 O O . GLN A 1 190 ? -11.365 -7.917 16.976 1.00 88.19 190 GLN A O 1
ATOM 1459 N N . PHE A 1 191 ? -9.380 -8.831 16.430 1.00 81.88 191 PHE A N 1
ATOM 1460 C CA . PHE A 1 191 ? -9.613 -10.134 17.030 1.00 81.88 191 PHE A CA 1
ATOM 1461 C C . PHE A 1 191 ? -8.806 -10.241 18.322 1.00 81.88 191 PHE A C 1
ATOM 1463 O O . PHE A 1 191 ? -7.592 -10.374 18.285 1.00 81.88 191 PHE A O 1
ATOM 1470 N N . SER A 1 192 ? -9.459 -10.196 19.477 1.00 74.00 192 SER A N 1
ATOM 1471 C CA . SER A 1 192 ? -8.819 -10.625 20.724 1.00 74.00 192 SER A CA 1
ATOM 1472 C C . SER A 1 192 ? -9.064 -12.120 20.908 1.00 74.00 192 SER A C 1
ATOM 1474 O O . SER A 1 192 ? -10.216 -12.554 20.819 1.00 74.00 192 SER A O 1
ATOM 1476 N N . ILE A 1 193 ? -8.000 -12.882 21.156 1.00 53.00 193 ILE A N 1
ATOM 1477 C CA . ILE A 1 193 ? -8.088 -14.252 21.683 1.00 53.00 193 ILE A CA 1
ATOM 1478 C C . ILE A 1 193 ? -8.265 -14.169 23.196 1.00 53.00 193 ILE A C 1
ATOM 1480 O O . ILE A 1 193 ? -7.554 -13.335 23.804 1.00 53.00 193 ILE A O 1
#

Foldseek 3Di:
DDDDPVVVVPQPDDDDQADPDPDDPVVVVVLQVVLVVVPPDPPPDPVPDPDDDDPDPPVDPDRDDDHHAQDWDDDPNFIETGHNAPQLVVVVVVDVDQDSVVSVLVCLVVQFQRPCPPPRPPHDDDPPDDPGGNPDRGQEYEYHQHQDWDWDWDQDPPRRIYIYTYHHHCVPFVWDWDADPVPRDTDIDHDDD

Sequence (193 aa):
MGIEADDVSRIARVLIAGESINVSAQIQEFSSKAAYLVRHEEAPNVGCAKTTVLPMAGLNGGTLNLTTNPYEFTLGGIDFCALSGQTVSDLRRLSNIQSACQLMELMLTWQHVAPTCPDTVDGFPLHDRDPFSIERYPHVMVAGNQPKPEVTVHVGSGNRKCTLIAIPRFARSQLVAILNLRTFEVDWKQFSI

Radius of gyration: 17.31 Å; chains: 1; bounding box: 44×44×44 Å

Secondary structure (DSSP, 8-state):
----HHHHTT-------S-SS---HHHHHHHHHHHHHTTTS--S---S---SSS-STTSSTTS-----SSEEEEETTEEEEEE-SHHHHHHHHHSS---HHHHHHHHHHTTBS-TTTTTTS-----SS--TTB--S--SEEEEEEESS-EEEEEE-TTS-EEEEEEEE-HHHH-EEEEE-TTT--EEEEE---

pLDDT: mean 71.74, std 21.96, range [24.5, 96.19]

InterPro domains:
  IPR007185 DNA polymerase alpha/delta/epsilon, subunit B [PF04042] (64-147)
  IPR024826 DNA polymerase delta/II small subunit family [PTHR10416] (62-191)